Protein AF-C1N0C9-F1 (afdb_monomer)

Mean predicted aligned error: 13.74 Å

Foldseek 3Di:
DDDDDDDADADEDDDDFDDDDPPPPPDDDDPVPVVPDDDDDDDDDDDVDVPDPPDDDPVVVVSVVLQVVLVVVLVVLCVVCVVVLVVLVVQLVVCVVVVPPVSNVVSVVVNVVSVVVSVQVNLCSNQVHNVSSVCVVVCCVQDNRYDDDPVRLVVQQVSPPYEYEQCPVVNSVCCNCVVVVGHYHYDDPCPPPPDPDPPPPPDDPPPPPPDPPPPPPPDD

Radius of gyration: 25.64 Å; Cα contacts (8 Å, |Δi|>4): 145; chains: 1; bounding box: 68×51×78 Å

Organism: Micromonas pusilla (strain CCMP1545) (NCBI:txid564608)

Solvent-accessible surface area (backbone atoms only — not comparable to full-atom values): 13922 Å² total; per-residue (Å²): 136,84,81,82,78,76,79,86,61,83,48,77,52,74,81,71,90,71,68,82,80,90,83,71,86,84,71,87,77,71,81,77,67,68,81,77,71,85,85,85,87,87,88,88,79,95,64,93,61,82,74,70,69,91,74,83,53,72,69,57,55,54,50,50,55,53,48,54,53,36,50,52,52,48,50,56,50,47,66,68,43,49,63,57,53,50,50,37,49,52,46,31,54,51,20,53,73,70,69,35,69,66,54,26,53,54,26,49,52,54,37,52,57,49,50,50,53,52,49,55,50,50,39,14,46,75,46,76,33,58,70,47,39,70,46,39,63,63,46,38,72,60,32,47,75,45,78,82,52,72,68,55,49,52,55,57,53,74,42,56,60,35,42,36,49,64,37,76,90,37,37,62,55,50,47,39,36,72,77,68,69,39,61,63,52,70,39,58,83,63,82,87,54,93,63,81,84,69,70,88,74,72,84,66,85,72,79,68,71,81,66,79,79,75,76,73,81,78,80,126

Sequence (220 aa):
MAARRAAPVLAVLGGACASYYAAERLKVADRARLEAQAGTSRSSSHSSSSSRSPFTYPELTRCLEARAAQERKLRAYVEKTAPLVATARAAIDDAARRNDAVALRGARHRFAVLMGRVHDESDAITWNGAANAASRPAFVAKYGCVAWTDEALDEIASHAPIVEIGAGLGQWQRALTRERRVDVAAFDDHSALPLPNRVHQARSVHWFPYDRVGVVNAVS

pLDDT: mean 75.59, std 24.41, range [31.06, 98.44]

Nearest PDB structures (foldseek):
  6zw6-assembly1_A  TM=5.295E-01  e=5.455E+00  Nostoc punctiforme

Secondary structure (DSSP, 8-state):
-----PPPP-EEEE-------SSSTTS--GGGTGGGS----------------S---HHHHHHHHHHHHHHHHHHHHHHHHHHHHHHHHHHHHHHHHTT-HHHHHHHHHHHHHHHHHHHHHHHHHHTTSHHHHHHHHHHHHHHTTS---HHHHHHHHTT-SEEEES-TTTHHHHHHHHHH---EEEE---TTS--------TT------S----------

Structure (mmCIF, N/CA/C/O backbone):
data_AF-C1N0C9-F1
#
_entry.id   AF-C1N0C9-F1
#
loop_
_atom_site.group_PDB
_atom_site.id
_atom_site.type_symbol
_atom_site.label_atom_id
_atom_site.label_alt_id
_atom_site.label_comp_id
_atom_site.label_asym_id
_atom_site.label_entity_id
_atom_site.label_seq_id
_atom_site.pdbx_PDB_ins_code
_atom_site.Cartn_x
_atom_site.Cartn_y
_atom_site.Cartn_z
_atom_site.occupancy
_atom_site.B_iso_or_equiv
_atom_site.auth_seq_id
_atom_site.auth_comp_id
_atom_site.auth_asym_id
_atom_site.auth_atom_id
_atom_site.pdbx_PDB_model_num
ATOM 1 N N . MET A 1 1 ? -28.270 -16.861 47.561 1.00 38.62 1 MET A N 1
ATOM 2 C CA . MET A 1 1 ? -27.884 -15.718 46.704 1.00 38.62 1 MET A CA 1
ATOM 3 C C . MET A 1 1 ? -27.828 -16.196 45.261 1.00 38.62 1 MET A C 1
ATOM 5 O O . MET A 1 1 ? -26.941 -16.967 44.928 1.00 38.62 1 MET A O 1
ATOM 9 N N . ALA A 1 2 ? -28.809 -15.831 44.435 1.00 37.66 2 ALA A N 1
ATOM 10 C CA . ALA A 1 2 ? -28.855 -16.224 43.028 1.00 37.66 2 ALA A CA 1
ATOM 11 C C . ALA A 1 2 ? -28.108 -15.180 42.185 1.00 37.66 2 ALA A C 1
ATOM 13 O O . ALA A 1 2 ? -28.562 -14.042 42.064 1.00 37.66 2 ALA A O 1
ATOM 14 N N . ALA A 1 3 ? -26.951 -15.551 41.635 1.00 40.28 3 ALA A N 1
ATOM 15 C CA . ALA A 1 3 ? -26.218 -14.707 40.700 1.00 40.28 3 ALA A CA 1
ATOM 16 C C . ALA A 1 3 ? -27.025 -14.587 39.398 1.00 40.28 3 ALA A C 1
ATOM 18 O O . ALA A 1 3 ? -27.212 -15.568 38.676 1.00 40.28 3 ALA A O 1
ATOM 19 N N . ARG A 1 4 ? -27.535 -13.384 39.107 1.00 38.94 4 ARG A N 1
ATOM 20 C CA . ARG A 1 4 ? -28.152 -13.068 37.815 1.00 38.94 4 ARG A CA 1
ATOM 21 C C . ARG A 1 4 ? -27.076 -13.174 36.733 1.00 38.94 4 ARG A C 1
ATOM 23 O O . ARG A 1 4 ? -26.167 -12.353 36.690 1.00 38.94 4 ARG A O 1
ATOM 30 N N . ARG A 1 5 ? -27.179 -14.183 35.866 1.00 38.47 5 ARG A N 1
ATOM 31 C CA . ARG A 1 5 ? -26.389 -14.264 34.633 1.00 38.47 5 ARG A CA 1
ATOM 32 C C . ARG A 1 5 ? -26.955 -13.243 33.647 1.00 38.47 5 ARG A C 1
ATOM 34 O O . ARG A 1 5 ? -28.073 -13.417 33.169 1.00 38.47 5 ARG A O 1
ATOM 41 N N . ALA A 1 6 ? -26.214 -12.167 33.396 1.00 43.72 6 ALA A N 1
ATOM 42 C CA . ALA A 1 6 ? -26.498 -11.275 32.279 1.00 43.72 6 ALA A CA 1
ATOM 43 C C . ALA A 1 6 ? -26.336 -12.060 30.967 1.00 43.72 6 ALA A C 1
ATOM 45 O O . ALA A 1 6 ? -25.420 -12.875 30.839 1.00 43.72 6 ALA A O 1
ATOM 46 N N . ALA A 1 7 ? -27.257 -11.865 30.024 1.00 41.62 7 ALA A N 1
ATOM 47 C CA . ALA A 1 7 ? -27.161 -12.471 28.702 1.00 41.62 7 ALA A CA 1
ATOM 48 C C . ALA A 1 7 ? -25.940 -11.895 27.957 1.00 41.62 7 ALA A C 1
ATOM 50 O O . ALA A 1 7 ? -25.703 -10.690 28.062 1.00 41.62 7 ALA A O 1
ATOM 51 N N . PRO A 1 8 ? -25.166 -12.714 27.221 1.00 45.72 8 PRO A N 1
ATOM 52 C CA . PRO A 1 8 ? -24.023 -12.221 26.464 1.00 45.72 8 PRO A CA 1
ATOM 53 C C . PRO A 1 8 ? -24.505 -11.285 25.351 1.00 45.72 8 PRO A C 1
ATOM 55 O O . PRO A 1 8 ? -25.317 -11.671 24.509 1.00 45.72 8 PRO A O 1
ATOM 58 N N . VAL A 1 9 ? -24.008 -10.050 25.360 1.00 47.56 9 VAL A N 1
ATOM 59 C CA . VAL A 1 9 ? -24.168 -9.104 24.253 1.00 47.56 9 VAL A CA 1
ATOM 60 C C . VAL A 1 9 ? -23.046 -9.397 23.262 1.00 47.56 9 VAL A C 1
ATOM 62 O O . VAL A 1 9 ? -21.875 -9.308 23.610 1.00 47.56 9 VAL A O 1
ATOM 65 N N . LEU A 1 10 ? -23.399 -9.801 22.042 1.00 42.03 10 LEU A N 1
ATOM 66 C CA . LEU A 1 10 ? -22.429 -10.053 20.979 1.00 42.03 10 LEU A CA 1
ATOM 67 C C . LEU A 1 10 ? -22.038 -8.719 20.332 1.00 42.03 10 LEU A C 1
ATOM 69 O O . LEU A 1 10 ? -22.822 -8.150 19.573 1.00 42.03 10 LEU A O 1
ATOM 73 N N . ALA A 1 11 ? -20.831 -8.234 20.618 1.00 51.81 11 ALA A N 1
ATOM 74 C CA . ALA A 1 11 ? -20.236 -7.119 19.890 1.00 51.81 11 ALA A CA 1
ATOM 75 C C . ALA A 1 11 ? -19.512 -7.638 18.638 1.00 51.81 11 ALA A C 1
ATOM 77 O O . ALA A 1 11 ? -18.658 -8.521 18.725 1.00 51.81 11 ALA A O 1
ATOM 78 N N . VAL A 1 12 ? -19.864 -7.090 17.471 1.00 48.25 12 VAL A N 1
ATOM 79 C CA . VAL A 1 12 ? -19.221 -7.388 16.184 1.00 48.25 12 VAL A CA 1
ATOM 80 C C . VAL A 1 12 ? -18.413 -6.171 15.757 1.00 48.25 12 VAL A C 1
ATOM 82 O O . VAL A 1 12 ? -18.971 -5.093 15.554 1.00 48.25 12 VAL A O 1
ATOM 85 N N . LEU A 1 13 ? -17.104 -6.349 15.592 1.00 46.50 13 LEU A N 1
ATOM 86 C CA . LEU A 1 13 ? -16.225 -5.326 15.030 1.00 46.50 13 LEU A CA 1
ATOM 87 C C . LEU A 1 13 ? -16.064 -5.556 13.526 1.00 46.50 13 LEU A C 1
A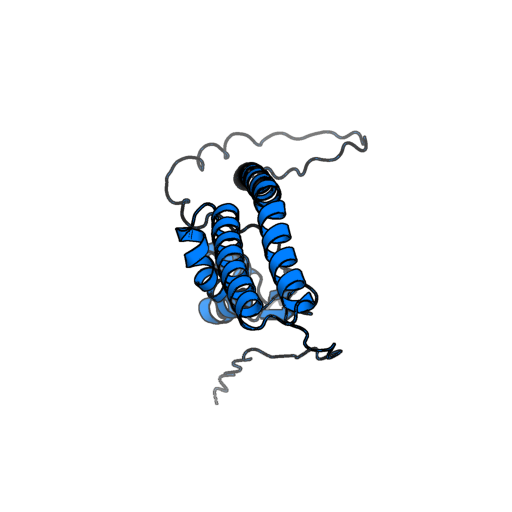TOM 89 O O . LEU A 1 13 ? -15.631 -6.623 13.100 1.00 46.50 13 LEU A O 1
ATOM 93 N N . GLY A 1 14 ? -16.420 -4.545 12.730 1.00 40.06 14 GLY A N 1
ATOM 94 C CA . GLY A 1 14 ? -16.145 -4.498 11.296 1.00 40.06 14 GLY A CA 1
ATOM 95 C C . GLY A 1 14 ? -14.925 -3.623 11.019 1.00 40.06 14 GLY A C 1
ATOM 96 O O . GLY A 1 14 ? -14.935 -2.432 11.331 1.00 40.06 14 GLY A O 1
ATOM 97 N N . GLY A 1 15 ? -13.880 -4.197 10.423 1.00 33.50 15 GLY A N 1
ATOM 98 C CA . GLY A 1 15 ? -12.683 -3.462 10.013 1.00 33.50 15 GLY A CA 1
ATOM 99 C C . GLY A 1 15 ? -12.967 -2.512 8.848 1.00 33.50 15 GLY A C 1
ATOM 100 O O . GLY A 1 15 ? -12.841 -2.890 7.686 1.00 33.50 15 GLY A O 1
ATOM 101 N N . ALA A 1 16 ? -13.346 -1.266 9.136 1.00 35.31 16 ALA A N 1
ATOM 102 C CA . ALA A 1 16 ? -13.446 -0.212 8.131 1.00 35.31 16 ALA A CA 1
ATOM 103 C C . ALA A 1 16 ? -12.149 0.615 8.084 1.00 35.31 16 ALA A C 1
ATOM 105 O O . ALA A 1 16 ? -11.698 1.178 9.080 1.00 35.31 16 ALA A O 1
ATOM 106 N N . CYS A 1 17 ? -11.549 0.691 6.896 1.00 32.28 17 CYS A N 1
ATOM 107 C CA . CYS A 1 17 ? -10.345 1.465 6.605 1.00 32.28 17 CYS A CA 1
ATOM 108 C C . CYS A 1 17 ? -10.534 2.972 6.852 1.00 32.28 17 CYS A C 1
ATOM 110 O O . CYS A 1 17 ? -11.112 3.670 6.019 1.00 32.28 17 CYS A O 1
ATOM 112 N N . ALA A 1 18 ? -9.926 3.490 7.918 1.00 33.41 18 ALA A N 1
ATOM 113 C CA . ALA A 1 18 ? -9.563 4.900 8.043 1.00 33.41 18 ALA A CA 1
ATOM 114 C C . ALA A 1 18 ? -8.320 5.045 8.938 1.00 33.41 18 ALA A C 1
ATOM 116 O O . ALA A 1 18 ? -8.418 5.299 10.133 1.00 33.41 18 ALA A O 1
ATOM 117 N N . SER A 1 19 ? -7.130 4.866 8.359 1.00 35.59 19 SER A N 1
ATOM 118 C CA . SER A 1 19 ? -5.870 5.229 9.018 1.00 35.59 19 SER A CA 1
ATOM 119 C C . SER A 1 19 ? -5.423 6.608 8.570 1.00 35.59 19 SER A C 1
ATOM 121 O O . SER A 1 19 ? -4.797 6.728 7.521 1.00 35.59 19 SER A O 1
ATOM 123 N N . TYR A 1 20 ? -5.717 7.627 9.374 1.00 42.12 20 TYR A N 1
ATOM 124 C CA . TYR A 1 20 ? -4.772 8.703 9.673 1.00 42.12 20 TYR A CA 1
ATOM 125 C C . TYR A 1 20 ? -5.273 9.522 10.877 1.00 42.12 20 TYR A C 1
ATOM 127 O O . TYR A 1 20 ? -6.469 9.761 10.995 1.00 42.12 20 TYR A O 1
ATOM 135 N N . TYR A 1 21 ? -4.339 9.967 11.729 1.00 45.84 21 TYR A N 1
ATOM 136 C CA . TYR A 1 21 ? -4.497 10.825 12.924 1.00 45.84 21 TYR A CA 1
ATOM 137 C C . TYR A 1 21 ? -4.792 10.167 14.287 1.00 45.84 21 TYR A C 1
ATOM 139 O O . TYR A 1 21 ? -5.780 10.477 14.944 1.00 45.84 21 TYR A O 1
ATOM 147 N N . ALA A 1 22 ? -3.828 9.393 14.802 1.00 38.69 22 ALA A N 1
ATOM 148 C CA . ALA A 1 22 ? -3.637 9.242 16.255 1.00 38.69 22 ALA A CA 1
ATOM 149 C C . ALA A 1 22 ? -2.603 10.241 16.840 1.00 38.69 22 ALA A C 1
ATOM 151 O O . ALA A 1 22 ? -2.436 10.306 18.051 1.00 38.69 22 ALA A O 1
ATOM 152 N N . ALA A 1 23 ? -1.919 11.048 16.013 1.00 36.75 23 ALA A N 1
ATOM 153 C CA . ALA A 1 23 ? -0.782 11.868 16.462 1.00 36.75 23 ALA A CA 1
ATOM 154 C C . ALA A 1 23 ? -1.052 13.382 16.633 1.00 36.75 23 ALA A C 1
ATOM 156 O O . ALA A 1 23 ? -0.232 14.062 17.240 1.00 36.75 23 ALA A O 1
ATOM 157 N N . GLU A 1 24 ? -2.180 13.935 16.162 1.00 39.75 24 GLU A N 1
ATOM 158 C CA . GLU A 1 24 ? -2.464 15.388 16.282 1.00 39.75 24 GLU A CA 1
ATOM 159 C C . GLU A 1 24 ? -3.508 15.757 17.353 1.00 39.75 24 GLU A C 1
ATOM 161 O O . GLU A 1 24 ? -3.800 16.934 17.565 1.00 39.75 24 GLU A O 1
ATOM 166 N N . ARG A 1 25 ? -4.057 14.784 18.091 1.00 43.41 25 ARG A N 1
ATOM 167 C CA . ARG A 1 25 ? -5.236 14.983 18.957 1.00 43.41 25 ARG A CA 1
ATOM 168 C C . ARG A 1 25 ? -4.954 15.533 20.364 1.00 43.41 25 ARG A C 1
ATOM 170 O O . ARG A 1 25 ? -5.725 15.285 21.284 1.00 43.41 25 ARG A O 1
ATOM 177 N N . LEU A 1 26 ? -3.884 16.309 20.539 1.00 41.84 26 LEU A N 1
ATOM 178 C CA . LEU A 1 26 ? -3.516 16.889 21.841 1.00 41.84 26 LEU A CA 1
ATOM 179 C C . LEU A 1 26 ? -3.412 18.417 21.856 1.00 41.84 26 LEU A C 1
ATOM 181 O O . LEU A 1 26 ? -2.769 18.986 22.735 1.00 41.84 26 LEU A O 1
ATOM 185 N N . LYS A 1 27 ? -4.088 19.111 20.931 1.00 42.03 27 LYS A N 1
ATOM 186 C CA . LYS A 1 27 ? -4.219 20.572 21.008 1.00 42.03 27 LYS A CA 1
ATOM 187 C C . LYS A 1 27 ? -5.669 21.050 20.855 1.00 42.03 27 LYS A C 1
ATOM 189 O O . LYS A 1 27 ? -6.102 21.367 19.761 1.00 42.03 27 LYS A O 1
ATOM 194 N N . VAL A 1 28 ? -6.347 21.103 22.009 1.00 49.47 28 VAL A N 1
ATOM 195 C CA . VAL A 1 28 ? -7.223 22.196 22.493 1.00 49.47 28 VAL A CA 1
ATOM 196 C C . VAL A 1 28 ? -8.471 22.566 21.652 1.00 49.47 28 VAL A C 1
ATOM 198 O O . VAL A 1 28 ? -8.344 22.982 20.514 1.00 49.47 28 VAL A O 1
ATOM 201 N N . ALA A 1 29 ? -9.664 22.528 22.280 1.00 43.16 29 ALA A N 1
ATOM 202 C CA . ALA A 1 29 ? -10.745 23.550 22.212 1.00 43.16 29 ALA A CA 1
ATOM 203 C C . ALA A 1 29 ? -12.190 23.090 21.898 1.00 43.16 29 ALA A C 1
ATOM 205 O O . ALA A 1 29 ? -13.112 23.676 22.460 1.00 43.16 29 ALA A O 1
ATOM 206 N N . ASP A 1 30 ? -12.455 22.065 21.083 1.00 47.19 30 ASP A N 1
ATOM 207 C CA . ASP A 1 30 ? -13.825 21.900 20.528 1.00 47.19 30 ASP A CA 1
ATOM 208 C C . ASP A 1 30 ? -14.844 21.153 21.410 1.00 47.19 30 ASP A C 1
ATOM 210 O O . ASP A 1 30 ? -16.045 21.154 21.130 1.00 47.19 30 ASP A O 1
ATOM 214 N N . ARG A 1 31 ? -14.403 20.569 22.531 1.00 44.72 31 ARG A N 1
ATOM 215 C CA . ARG A 1 31 ? -15.259 19.776 23.433 1.00 44.72 31 ARG A CA 1
ATOM 216 C C . ARG A 1 31 ? -16.363 20.595 24.118 1.00 44.72 31 ARG A C 1
ATOM 218 O O . ARG A 1 31 ? -17.399 20.037 24.443 1.00 44.72 31 ARG A O 1
ATOM 225 N N . ALA A 1 32 ? -16.185 21.904 24.294 1.00 50.28 32 ALA A N 1
ATOM 226 C CA . ALA A 1 32 ? -17.152 22.738 25.016 1.00 50.28 32 ALA A CA 1
ATOM 227 C C . ALA A 1 32 ? -18.300 23.279 24.140 1.00 50.28 32 ALA A C 1
ATOM 229 O O . ALA A 1 32 ? -19.280 23.800 24.665 1.00 50.28 32 ALA A O 1
ATOM 230 N N . ARG A 1 33 ? -18.201 23.192 22.803 1.00 49.97 33 ARG A N 1
ATOM 231 C CA . ARG A 1 33 ? -19.151 23.860 21.889 1.00 49.97 33 ARG A CA 1
ATOM 232 C C . ARG A 1 33 ? -20.283 22.956 21.392 1.00 49.97 33 ARG A C 1
ATOM 234 O O . ARG A 1 33 ? -21.324 23.463 20.987 1.00 49.97 33 ARG A O 1
ATOM 241 N N . LEU A 1 34 ? -20.102 21.636 21.447 1.00 49.91 34 LEU A N 1
ATOM 242 C CA . LEU A 1 34 ? -21.076 20.658 20.941 1.00 49.91 34 LEU A CA 1
ATOM 243 C C . LEU A 1 34 ? -22.160 20.274 21.963 1.00 49.91 34 LEU A C 1
ATOM 245 O O . LEU A 1 34 ? -23.216 19.792 21.567 1.00 49.91 34 LEU A O 1
ATOM 249 N N . GLU A 1 35 ? -21.958 20.565 23.251 1.00 46.88 35 GLU A N 1
ATOM 250 C CA . GLU A 1 35 ? -22.960 20.337 24.307 1.00 46.88 35 GLU A CA 1
ATOM 251 C C . GLU A 1 35 ? -24.139 21.334 24.263 1.00 46.88 35 GLU A C 1
ATOM 253 O O . GLU A 1 35 ? -25.144 21.127 24.937 1.00 46.88 35 GLU A O 1
ATOM 258 N N . ALA A 1 36 ? -24.083 22.390 23.440 1.00 49.50 36 ALA A N 1
ATOM 259 C CA . ALA A 1 36 ? -25.067 23.476 23.489 1.00 49.50 36 ALA A CA 1
ATOM 260 C C . ALA A 1 36 ? -26.216 23.413 22.456 1.00 49.50 36 ALA A C 1
ATOM 262 O O . ALA A 1 36 ? -27.110 24.252 22.534 1.00 49.50 36 ALA A O 1
ATOM 263 N N . GLN A 1 37 ? -26.226 22.493 21.476 1.00 49.59 37 GLN A N 1
ATOM 264 C CA . GLN A 1 37 ? -27.074 22.680 20.274 1.00 49.59 37 GLN A CA 1
ATOM 265 C C . GLN A 1 37 ? -28.054 21.572 19.843 1.00 49.59 37 GLN A C 1
ATOM 267 O O . GLN A 1 37 ? -28.752 21.785 18.857 1.00 49.59 37 GLN A O 1
ATOM 272 N N . ALA A 1 38 ? -28.214 20.438 20.531 1.00 45.00 38 ALA A N 1
ATOM 273 C CA . ALA A 1 38 ? -29.019 19.327 19.977 1.00 45.00 38 ALA A CA 1
ATOM 274 C C . ALA A 1 38 ? -30.334 18.995 20.715 1.00 45.00 38 ALA A C 1
ATOM 276 O O . ALA A 1 38 ? -30.781 17.849 20.708 1.00 45.00 38 ALA A O 1
ATOM 277 N N . GLY A 1 39 ? -30.990 19.990 21.318 1.00 48.12 39 GLY A N 1
ATOM 278 C CA . GLY A 1 39 ? -32.381 19.871 21.764 1.00 48.12 39 GLY A CA 1
ATOM 279 C C . GLY A 1 39 ? -33.358 20.352 20.688 1.00 48.12 39 GLY A C 1
ATOM 280 O O . GLY A 1 39 ? -33.302 21.520 20.315 1.00 48.12 39 GLY A O 1
ATOM 281 N N . THR A 1 40 ? -34.257 19.465 20.237 1.00 46.12 40 THR A N 1
ATOM 282 C CA . THR A 1 40 ? -35.673 19.689 19.833 1.00 46.12 40 THR A CA 1
ATOM 283 C C . THR A 1 40 ? -36.076 18.803 18.641 1.00 46.12 40 THR A C 1
ATOM 285 O O . THR A 1 40 ? -35.571 18.932 17.530 1.00 46.12 40 THR A O 1
ATOM 288 N N . SER A 1 41 ? -37.038 17.913 18.894 1.00 56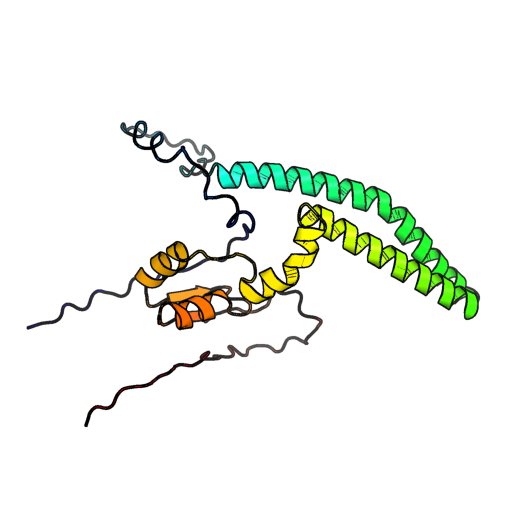.31 41 SER A N 1
ATOM 289 C CA . SER A 1 41 ? -37.626 16.923 17.979 1.00 56.31 41 SER A CA 1
ATOM 290 C C . SER A 1 41 ? -38.919 17.430 17.315 1.00 56.31 41 SER A C 1
ATOM 292 O O . SER A 1 41 ? -39.716 18.047 18.017 1.00 56.31 41 SER A O 1
ATOM 294 N N . ARG A 1 42 ? -39.214 17.046 16.052 1.00 54.66 42 ARG A N 1
ATOM 295 C CA . ARG A 1 42 ? -40.398 16.234 15.619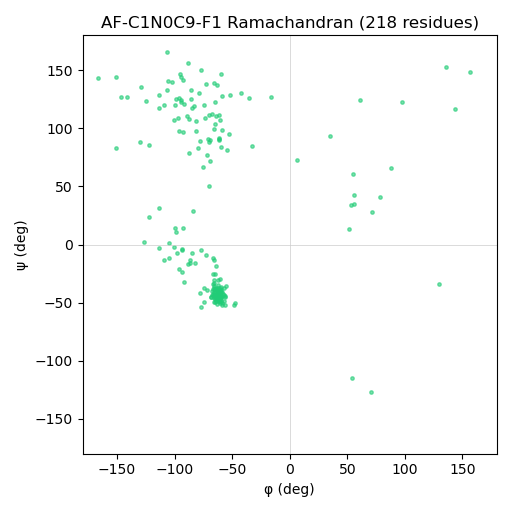 1.00 54.66 42 ARG A CA 1
ATOM 296 C C . ARG A 1 42 ? -40.827 16.389 14.139 1.00 54.66 42 ARG A C 1
ATOM 298 O O . ARG A 1 42 ? -40.887 17.483 13.600 1.00 54.66 42 ARG A O 1
ATOM 305 N N . SER A 1 43 ? -41.353 15.259 13.643 1.00 47.31 43 SER A N 1
ATOM 306 C CA . SER A 1 43 ? -42.397 15.039 12.619 1.00 47.31 43 SER A CA 1
ATOM 307 C C . SER A 1 43 ? -41.978 14.728 11.175 1.00 47.31 43 SER A C 1
ATOM 309 O O . SER A 1 43 ? -41.285 15.475 10.498 1.00 47.31 43 SER A O 1
ATOM 311 N N . SER A 1 44 ? -42.470 13.572 10.734 1.00 57.31 44 SER A N 1
ATOM 312 C CA . SER A 1 44 ? -42.110 12.756 9.580 1.00 57.31 44 SER A CA 1
ATOM 313 C C . SER A 1 44 ? -43.077 12.902 8.402 1.00 57.31 44 SER A C 1
ATOM 315 O O . SER A 1 44 ? -44.288 12.801 8.590 1.00 57.31 44 SER A O 1
ATOM 317 N N . SER A 1 45 ? -42.550 12.947 7.177 1.00 47.16 45 SER A N 1
ATOM 318 C CA . SER A 1 45 ? -43.239 12.437 5.982 1.00 47.16 45 SER A CA 1
ATOM 319 C C . SER A 1 45 ? -42.221 11.758 5.056 1.00 47.16 45 SER A C 1
ATOM 321 O O . SER A 1 45 ? -41.146 12.289 4.782 1.00 47.16 45 SER A O 1
ATOM 323 N N . HIS A 1 46 ? -42.519 10.515 4.675 1.00 54.66 46 HIS A N 1
ATOM 324 C CA . HIS A 1 46 ? -41.614 9.608 3.971 1.00 54.66 46 HIS A CA 1
ATOM 325 C C . HIS A 1 46 ? -41.534 9.971 2.481 1.00 54.66 46 HIS A C 1
ATOM 327 O O . HIS A 1 46 ? -42.284 9.445 1.664 1.00 54.66 46 HIS A O 1
ATOM 333 N N . SER A 1 47 ? -40.600 10.853 2.122 1.00 51.97 47 SER A N 1
ATOM 334 C CA . SER A 1 47 ? -39.974 10.816 0.798 1.00 51.97 47 SER A CA 1
ATOM 335 C C . SER A 1 47 ? -38.712 9.965 0.913 1.00 51.97 47 SER A C 1
ATOM 337 O O . SER A 1 47 ? -38.009 10.051 1.923 1.00 51.97 47 SER A O 1
ATOM 339 N N . SER A 1 48 ? -38.397 9.154 -0.098 1.00 54.97 48 SER A N 1
ATOM 340 C CA . SER A 1 48 ? -37.119 8.437 -0.203 1.00 54.97 48 SER A CA 1
ATOM 341 C C . SER A 1 48 ? -35.970 9.414 -0.501 1.00 54.97 48 SER A C 1
ATOM 343 O O . SER A 1 48 ? -35.214 9.254 -1.460 1.00 54.97 48 SER A O 1
ATOM 345 N N . SER A 1 49 ? -35.877 10.479 0.292 1.00 53.62 49 SER A N 1
ATOM 346 C CA . SER A 1 49 ? -34.693 11.306 0.382 1.00 53.62 49 SER A CA 1
ATOM 347 C C . SER A 1 49 ? -33.571 10.383 0.830 1.00 53.62 49 SER A C 1
ATOM 349 O O . SER A 1 49 ? -33.731 9.620 1.780 1.00 53.62 49 SER A O 1
ATOM 351 N N . SER A 1 50 ? -32.462 10.392 0.095 1.00 57.12 50 SER A N 1
ATOM 352 C CA . SER A 1 50 ? -31.226 9.742 0.505 1.00 57.12 50 SER A CA 1
ATOM 353 C C . SER A 1 50 ? -30.892 10.257 1.902 1.00 57.12 50 SER A C 1
ATOM 355 O O . SER A 1 50 ? -30.369 11.367 2.039 1.00 57.12 50 SER A O 1
ATOM 357 N N . SER A 1 51 ? -31.295 9.523 2.938 1.00 56.66 51 SER A N 1
ATOM 358 C CA . SER A 1 51 ? -31.156 9.962 4.315 1.00 56.66 51 SER A CA 1
ATOM 359 C C . SER A 1 51 ? -29.664 10.031 4.579 1.00 56.66 51 SER A C 1
ATOM 361 O O . SER A 1 51 ? -29.005 9.004 4.758 1.00 56.66 51 SER A O 1
ATOM 363 N N . ARG A 1 52 ? -29.108 11.244 4.505 1.00 71.75 52 ARG A N 1
ATOM 364 C CA . ARG A 1 52 ? -27.744 11.501 4.943 1.00 71.75 52 ARG A CA 1
ATOM 365 C C . ARG A 1 52 ? -27.656 10.954 6.360 1.00 71.75 52 ARG A C 1
ATOM 367 O O . ARG A 1 52 ? -28.540 11.227 7.171 1.00 71.75 52 ARG A O 1
ATOM 374 N N . SER A 1 53 ? -26.639 10.131 6.605 1.00 74.88 53 SER A N 1
ATOM 375 C CA . SER A 1 53 ? -26.343 9.599 7.932 1.00 74.88 53 SER A CA 1
ATOM 376 C C . SER A 1 53 ? -26.505 10.716 8.972 1.00 74.88 53 SER A C 1
ATOM 378 O O . SER A 1 53 ? -25.959 11.801 8.755 1.00 74.88 53 SER A O 1
ATOM 380 N N . PRO A 1 54 ? -27.240 10.495 10.078 1.00 81.81 54 PRO A N 1
ATOM 381 C CA . PRO A 1 54 ? -27.387 11.509 11.123 1.00 81.81 54 PRO A CA 1
ATOM 382 C C . PRO A 1 54 ? -26.054 11.793 11.828 1.00 81.81 54 PRO A C 1
ATOM 384 O O . PRO A 1 54 ? -25.922 12.776 12.554 1.00 81.81 54 PRO A O 1
ATOM 387 N N . PHE A 1 55 ? -25.054 10.938 11.615 1.00 80.81 55 PHE A N 1
ATOM 388 C CA . PHE A 1 55 ? -23.726 11.106 12.163 1.00 80.81 55 PHE A CA 1
ATOM 389 C C . PHE A 1 55 ? -22.900 12.053 11.295 1.00 80.81 55 PHE A C 1
ATOM 391 O O . PHE A 1 55 ? -22.632 11.783 10.122 1.00 80.81 55 PHE A O 1
ATOM 398 N N . THR A 1 56 ? -22.466 13.158 11.899 1.00 81.75 56 THR A N 1
ATOM 399 C CA . THR A 1 56 ? -21.484 14.061 11.298 1.00 81.75 56 THR A CA 1
ATOM 400 C C . THR A 1 56 ? -20.108 13.701 11.835 1.00 81.75 56 THR A C 1
ATOM 402 O O . THR A 1 56 ? -19.908 13.674 13.046 1.00 81.75 56 THR A O 1
ATOM 405 N N . TYR A 1 57 ? -19.159 13.450 10.936 1.00 86.50 57 TYR A N 1
ATOM 406 C CA . TYR A 1 57 ? -17.778 13.117 11.283 1.00 86.50 57 TYR A CA 1
ATOM 407 C C . TYR A 1 57 ? -16.836 14.137 10.634 1.00 86.50 57 TYR A C 1
ATOM 409 O O . TYR A 1 57 ? -16.359 13.905 9.520 1.00 86.50 57 TYR A O 1
ATOM 417 N N . PRO A 1 58 ? -16.578 15.288 11.280 1.00 85.81 58 PRO A N 1
ATOM 418 C CA . PRO A 1 58 ? -15.712 16.329 10.726 1.00 85.81 58 PRO A CA 1
ATOM 419 C C . PRO A 1 58 ? -14.317 15.810 10.356 1.00 85.81 58 PRO A C 1
ATOM 421 O O . PRO A 1 58 ? -13.728 16.229 9.361 1.00 85.81 58 PRO A O 1
ATOM 424 N N . GLU A 1 59 ? -13.780 14.874 11.137 1.00 82.88 59 GLU A N 1
ATOM 425 C CA . GLU A 1 59 ? -12.519 14.194 10.855 1.00 82.88 59 GLU A CA 1
ATOM 426 C C . GLU A 1 59 ? -12.587 13.378 9.565 1.00 82.88 59 GLU A C 1
ATOM 428 O O . GLU A 1 59 ? -11.688 13.487 8.733 1.00 82.88 59 GLU A O 1
ATOM 433 N N . LEU A 1 60 ? -13.665 12.617 9.356 1.00 84.38 60 LEU A N 1
ATOM 434 C CA . LEU A 1 60 ? -13.846 11.830 8.139 1.00 84.38 60 LEU A CA 1
ATOM 435 C C . LEU A 1 60 ? -13.971 12.737 6.914 1.00 84.38 60 LEU A C 1
ATOM 437 O O . LEU A 1 60 ? -13.315 12.475 5.912 1.00 84.38 60 LEU A O 1
ATOM 441 N N . THR A 1 61 ? -14.749 13.821 6.996 1.00 87.25 61 THR A N 1
ATOM 442 C CA . THR A 1 61 ? -14.885 14.786 5.893 1.00 87.25 61 THR A CA 1
ATOM 443 C C . THR A 1 61 ? -13.528 15.363 5.494 1.00 87.25 61 THR A C 1
ATOM 445 O O . THR A 1 61 ? -13.161 15.304 4.321 1.00 87.25 61 THR A O 1
ATOM 448 N N . ARG A 1 62 ? -12.729 15.820 6.470 1.00 86.31 62 ARG A N 1
ATOM 449 C CA . ARG A 1 62 ? -11.359 16.300 6.216 1.00 86.31 62 ARG A CA 1
ATOM 450 C C . ARG A 1 62 ? -10.472 15.214 5.600 1.00 86.31 62 ARG A C 1
ATOM 452 O O . ARG A 1 62 ? -9.720 15.487 4.666 1.00 86.31 62 ARG A O 1
ATOM 459 N N . CYS A 1 63 ? -10.578 13.973 6.077 1.00 85.56 63 CYS A N 1
ATOM 460 C CA . CYS A 1 63 ? -9.824 12.847 5.521 1.00 85.56 63 CYS A CA 1
ATOM 461 C C . CYS A 1 63 ? -10.223 12.535 4.073 1.00 85.56 63 CYS A C 1
ATOM 463 O O . CYS A 1 63 ? -9.359 12.224 3.256 1.00 85.56 63 CYS A O 1
ATOM 465 N N . LEU A 1 64 ? -11.510 12.631 3.732 1.00 87.94 64 LEU A N 1
ATOM 466 C CA . LEU A 1 64 ? -11.998 12.415 2.370 1.00 87.94 64 LEU A CA 1
ATOM 467 C C . LEU A 1 64 ? -11.464 13.480 1.408 1.00 87.94 64 LEU A C 1
ATOM 469 O O . LEU A 1 64 ? -11.027 13.143 0.309 1.00 87.94 64 LEU A O 1
ATOM 473 N N . GLU A 1 65 ? -11.434 14.745 1.827 1.00 90.00 65 GLU A N 1
ATOM 474 C CA . GLU A 1 65 ? -10.853 15.834 1.035 1.00 90.00 65 GLU A CA 1
ATOM 475 C C . GLU A 1 65 ? -9.350 15.633 0.802 1.00 90.00 65 GLU A C 1
ATOM 477 O O . GLU A 1 65 ? -8.877 15.723 -0.337 1.00 90.00 65 GLU A O 1
ATOM 482 N N . ALA A 1 66 ? -8.606 15.296 1.862 1.00 89.25 66 ALA A N 1
ATOM 483 C CA . ALA A 1 66 ? -7.181 14.990 1.773 1.00 89.25 66 ALA A CA 1
ATOM 484 C C . ALA A 1 66 ? -6.918 13.794 0.842 1.00 89.25 66 ALA A C 1
ATOM 486 O O . ALA A 1 66 ? -6.075 13.880 -0.055 1.00 89.25 66 ALA A O 1
ATOM 487 N N . ARG A 1 67 ? -7.701 12.716 0.978 1.00 92.06 67 ARG A N 1
ATOM 488 C CA . ARG A 1 67 ? -7.620 11.531 0.116 1.00 92.06 67 ARG A CA 1
ATOM 489 C C . ARG A 1 67 ? -7.910 11.868 -1.342 1.00 92.06 67 ARG A C 1
ATOM 491 O O . ARG A 1 67 ? -7.174 11.429 -2.219 1.00 92.06 67 ARG A O 1
ATOM 498 N N . ALA A 1 68 ? -8.932 12.677 -1.618 1.00 92.94 68 ALA A N 1
ATOM 499 C CA . ALA A 1 68 ? -9.244 13.109 -2.978 1.00 92.94 68 ALA A CA 1
ATOM 500 C C . ALA A 1 68 ? -8.092 13.925 -3.590 1.00 92.94 68 ALA A C 1
ATOM 502 O O . ALA A 1 68 ? -7.792 13.797 -4.778 1.00 92.94 68 ALA A O 1
ATOM 503 N N . ALA A 1 69 ? -7.412 14.756 -2.792 1.00 92.38 69 ALA A N 1
ATOM 504 C CA . ALA A 1 69 ? -6.224 15.475 -3.240 1.00 92.38 69 ALA A CA 1
ATOM 505 C C . ALA A 1 69 ? -5.042 14.534 -3.531 1.00 92.38 69 ALA A C 1
ATOM 507 O O . ALA A 1 69 ? -4.374 14.702 -4.553 1.00 92.38 69 ALA A O 1
ATOM 508 N N . GLN A 1 70 ? -4.801 13.536 -2.679 1.00 92.38 70 GLN A N 1
ATOM 509 C CA . GLN A 1 70 ? -3.772 12.515 -2.905 1.00 92.38 70 GLN A CA 1
ATOM 510 C C . GLN A 1 70 ? -4.065 11.673 -4.147 1.00 92.38 70 GLN A C 1
ATOM 512 O O . GLN A 1 70 ? -3.164 11.447 -4.948 1.00 92.38 70 GLN A O 1
ATOM 517 N N . GLU A 1 71 ? -5.319 11.273 -4.361 1.00 95.50 71 GLU A N 1
ATOM 518 C CA . GLU A 1 71 ? -5.724 10.514 -5.545 1.00 95.50 71 GLU A CA 1
ATOM 519 C C . GLU A 1 71 ? -5.450 11.300 -6.832 1.00 95.50 71 GLU A C 1
ATOM 521 O O . GLU A 1 71 ? -4.883 10.757 -7.779 1.00 95.50 71 GLU A O 1
ATOM 526 N N . ARG A 1 72 ? -5.774 12.602 -6.859 1.00 97.62 72 ARG A N 1
ATOM 527 C CA . ARG A 1 72 ? -5.445 13.469 -8.003 1.00 97.62 72 ARG A CA 1
ATOM 528 C C . ARG A 1 72 ? -3.938 13.542 -8.251 1.00 97.62 72 ARG A C 1
ATOM 530 O O . ARG A 1 72 ? -3.515 13.438 -9.400 1.00 97.62 72 ARG A O 1
ATOM 537 N N . LYS A 1 73 ? -3.129 13.691 -7.194 1.00 96.50 73 LYS A N 1
ATOM 538 C CA . LYS A 1 73 ? -1.659 13.699 -7.301 1.00 96.50 73 LYS A CA 1
ATOM 539 C C . LYS A 1 73 ? -1.130 12.373 -7.845 1.00 96.50 73 LYS A C 1
ATOM 541 O O . LYS A 1 73 ? -0.307 12.381 -8.754 1.00 96.50 73 LYS A O 1
ATOM 546 N N . LEU A 1 74 ? -1.624 11.252 -7.322 1.00 95.56 74 LEU A N 1
ATOM 547 C CA . LEU A 1 74 ? -1.205 9.919 -7.744 1.00 95.56 74 LEU A CA 1
ATOM 548 C C . LEU A 1 74 ? -1.584 9.663 -9.203 1.00 95.56 74 LEU A C 1
ATOM 550 O O . LEU A 1 74 ? -0.752 9.197 -9.973 1.00 95.56 74 LEU A O 1
ATOM 554 N N . ARG A 1 75 ? -2.801 10.036 -9.613 1.00 97.25 75 ARG A N 1
ATOM 555 C CA . ARG A 1 75 ? -3.250 9.931 -11.006 1.00 97.25 75 ARG A CA 1
ATOM 556 C C . ARG A 1 75 ? -2.349 10.726 -11.949 1.00 97.25 75 ARG A C 1
ATOM 558 O O . ARG A 1 75 ? -1.835 10.157 -12.906 1.00 97.25 75 ARG A O 1
ATOM 565 N N . ALA A 1 76 ? -2.085 11.994 -11.631 1.00 97.75 76 ALA A N 1
ATOM 566 C CA . ALA A 1 76 ? -1.184 12.832 -12.420 1.00 97.75 76 ALA A CA 1
ATOM 567 C C . ALA A 1 76 ? 0.242 12.251 -12.483 1.00 97.75 76 ALA A C 1
ATOM 569 O O . ALA A 1 76 ? 0.905 12.310 -13.519 1.00 97.75 76 ALA A O 1
ATOM 570 N N . TYR A 1 77 ? 0.723 11.655 -11.388 1.00 97.44 77 TYR A N 1
ATOM 571 C CA . TYR A 1 77 ? 2.024 10.992 -11.353 1.00 97.44 77 TYR A CA 1
ATOM 572 C C . TYR A 1 77 ? 2.067 9.730 -12.230 1.00 97.44 77 TYR A C 1
ATOM 574 O O . TYR A 1 77 ? 3.024 9.530 -12.982 1.00 97.44 77 TYR A O 1
ATOM 582 N N . VAL A 1 78 ? 1.020 8.903 -12.187 1.00 96.25 78 VAL A N 1
ATOM 583 C CA . VAL A 1 78 ? 0.879 7.718 -13.045 1.00 96.25 78 VAL A CA 1
ATOM 584 C C . VAL A 1 78 ? 0.831 8.124 -14.517 1.00 96.25 78 VAL A C 1
ATOM 586 O O . VAL A 1 78 ? 1.588 7.576 -15.314 1.00 96.25 78 VAL A O 1
ATOM 589 N N . GLU A 1 79 ? 0.026 9.125 -14.879 1.00 97.19 79 GLU A N 1
ATOM 590 C CA . GLU A 1 79 ? -0.043 9.659 -16.249 1.00 97.19 79 GLU A CA 1
ATOM 591 C C . GLU A 1 79 ? 1.330 10.146 -16.736 1.00 97.19 79 GLU A C 1
ATOM 593 O O . GLU A 1 79 ? 1.755 9.824 -17.846 1.00 97.19 79 GLU A O 1
ATOM 598 N N . LYS A 1 80 ? 2.075 10.852 -15.876 1.00 97.88 80 LYS A N 1
ATOM 599 C CA . LYS A 1 80 ? 3.432 11.334 -16.169 1.00 97.88 80 LYS A CA 1
ATOM 600 C C . LYS A 1 80 ? 4.447 10.201 -16.362 1.00 97.88 80 LYS A C 1
ATOM 602 O O . LYS A 1 80 ? 5.346 10.320 -17.193 1.00 97.88 80 LYS A O 1
ATOM 607 N N . THR A 1 81 ? 4.366 9.133 -15.570 1.00 97.81 81 THR A N 1
ATOM 608 C CA . THR A 1 81 ? 5.394 8.075 -15.530 1.00 97.81 81 THR A CA 1
ATOM 609 C C . THR A 1 81 ? 5.110 6.895 -16.455 1.00 97.81 81 THR A C 1
ATOM 611 O O . THR A 1 81 ? 6.056 6.245 -16.907 1.00 97.81 81 THR A O 1
ATOM 614 N N . ALA A 1 82 ? 3.848 6.657 -16.817 1.00 97.31 82 ALA A N 1
ATOM 615 C CA . ALA A 1 82 ? 3.433 5.604 -17.740 1.00 97.31 82 ALA A CA 1
ATOM 616 C C . ALA A 1 82 ? 4.257 5.539 -19.049 1.00 97.31 82 ALA A C 1
ATOM 618 O O . ALA A 1 82 ? 4.770 4.456 -19.353 1.00 97.31 82 ALA A O 1
ATOM 619 N N . PRO A 1 83 ? 4.481 6.636 -19.807 1.00 98.12 83 PRO A N 1
ATOM 620 C CA . PRO A 1 83 ? 5.273 6.569 -21.041 1.00 98.12 83 PRO A CA 1
ATOM 621 C C . PRO A 1 83 ? 6.751 6.219 -20.799 1.00 98.12 83 PRO A C 1
ATOM 623 O O . PRO A 1 83 ? 7.373 5.551 -21.629 1.00 98.12 83 PRO A O 1
ATOM 626 N N . LEU A 1 84 ? 7.319 6.609 -19.651 1.00 97.75 84 LEU A N 1
ATOM 627 C CA . LEU A 1 84 ? 8.700 6.274 -19.283 1.00 97.75 84 LEU A CA 1
ATOM 628 C C . LEU A 1 84 ? 8.839 4.776 -19.000 1.00 97.75 84 LEU A C 1
ATOM 630 O O . LEU A 1 84 ? 9.764 4.128 -19.495 1.00 97.75 84 LEU A O 1
ATOM 634 N N . VAL A 1 85 ? 7.889 4.215 -18.247 1.00 97.50 85 VAL A N 1
ATOM 635 C CA . VAL A 1 85 ? 7.824 2.777 -17.957 1.00 97.50 85 VAL A CA 1
ATOM 636 C C . VAL A 1 85 ? 7.631 1.982 -19.250 1.00 97.50 85 VAL A C 1
ATOM 638 O O . VAL A 1 85 ? 8.330 0.989 -19.460 1.00 97.50 85 VAL A O 1
ATOM 641 N N . ALA A 1 86 ? 6.747 2.434 -20.145 1.00 97.00 86 ALA A N 1
ATOM 642 C CA . ALA A 1 86 ? 6.527 1.808 -21.449 1.00 97.00 86 ALA A CA 1
ATOM 643 C C . ALA A 1 86 ? 7.802 1.809 -22.311 1.00 97.00 86 ALA A C 1
ATOM 645 O O . ALA A 1 86 ? 8.188 0.768 -22.840 1.00 97.00 86 ALA A O 1
ATOM 646 N N . THR A 1 87 ? 8.508 2.942 -22.377 1.00 98.25 87 THR A N 1
ATOM 647 C CA . THR A 1 87 ? 9.781 3.067 -23.107 1.00 98.25 87 THR A CA 1
ATOM 648 C C . THR A 1 87 ? 10.851 2.129 -22.545 1.00 98.25 87 THR A C 1
ATOM 650 O O . THR A 1 87 ? 11.546 1.440 -23.293 1.00 98.25 87 THR A O 1
ATOM 653 N N . ALA A 1 88 ? 10.971 2.050 -21.217 1.00 97.69 88 ALA A N 1
ATOM 654 C CA . ALA A 1 88 ? 11.939 1.175 -20.565 1.00 97.69 88 ALA A CA 1
ATOM 655 C C . ALA A 1 88 ? 11.635 -0.318 -20.803 1.00 97.69 88 ALA A C 1
ATOM 657 O O . ALA A 1 88 ? 12.567 -1.094 -21.021 1.00 97.69 88 ALA A O 1
ATOM 658 N N . ARG A 1 89 ? 10.353 -0.716 -20.830 1.00 98.19 89 ARG A N 1
ATOM 659 C CA . ARG A 1 89 ? 9.936 -2.077 -21.221 1.00 98.19 89 ARG A CA 1
ATOM 660 C C . ARG A 1 89 ? 10.263 -2.371 -22.683 1.00 98.19 89 ARG A C 1
ATOM 662 O O . ARG A 1 89 ? 10.899 -3.382 -22.958 1.00 98.19 89 ARG A O 1
ATOM 669 N N . ALA A 1 90 ? 9.934 -1.455 -23.595 1.00 98.06 90 ALA A N 1
ATOM 670 C CA . ALA A 1 90 ? 10.234 -1.616 -25.016 1.00 98.06 90 ALA A CA 1
ATOM 671 C C . ALA A 1 90 ? 11.737 -1.828 -25.273 1.00 98.06 90 ALA A C 1
ATOM 673 O O . ALA A 1 90 ? 12.106 -2.651 -26.107 1.00 98.06 90 ALA A O 1
ATOM 674 N N . ALA A 1 91 ? 12.610 -1.149 -24.518 1.00 98.31 91 ALA A N 1
ATOM 675 C CA . ALA A 1 91 ? 14.058 -1.341 -24.601 1.00 98.31 91 ALA A CA 1
ATOM 676 C C . ALA A 1 91 ? 14.524 -2.734 -24.127 1.00 98.31 91 ALA A C 1
ATOM 678 O O . ALA A 1 91 ? 15.493 -3.269 -24.668 1.00 98.31 91 ALA A O 1
ATOM 679 N N . ILE A 1 92 ? 13.857 -3.328 -23.128 1.00 98.31 92 ILE A N 1
ATOM 680 C CA . ILE A 1 92 ? 14.119 -4.712 -22.697 1.00 98.31 92 ILE A CA 1
ATOM 681 C C . ILE A 1 92 ? 13.743 -5.678 -23.821 1.00 98.31 92 ILE A C 1
ATOM 683 O O . ILE A 1 92 ? 14.560 -6.524 -24.190 1.00 98.31 92 ILE A O 1
ATOM 687 N N . ASP A 1 93 ? 12.541 -5.527 -24.378 1.00 97.94 93 ASP A N 1
ATOM 688 C CA . ASP A 1 93 ? 12.033 -6.402 -25.438 1.00 97.94 93 ASP A CA 1
ATOM 689 C C . ASP A 1 93 ? 12.906 -6.319 -26.694 1.00 97.94 93 ASP A C 1
ATOM 691 O O . ASP A 1 93 ? 13.216 -7.324 -27.326 1.00 97.94 93 ASP A O 1
ATOM 695 N N . ASP A 1 94 ? 13.344 -5.114 -27.040 1.00 98.31 94 ASP A N 1
ATOM 696 C CA . ASP A 1 94 ? 14.211 -4.841 -28.177 1.00 98.31 94 ASP A CA 1
ATOM 697 C C . ASP A 1 94 ? 15.609 -5.463 -28.036 1.00 98.31 94 ASP A C 1
ATOM 699 O O . ASP A 1 94 ? 16.095 -6.129 -28.955 1.00 98.31 94 ASP A O 1
ATOM 703 N N . ALA A 1 95 ? 16.232 -5.333 -26.862 1.00 98.38 95 ALA A N 1
ATOM 704 C CA . ALA A 1 95 ? 17.498 -6.003 -26.576 1.00 98.38 95 ALA A CA 1
ATOM 705 C C . ALA A 1 95 ? 17.363 -7.536 -26.593 1.00 98.38 95 ALA A C 1
ATOM 707 O O . ALA A 1 95 ? 18.247 -8.225 -27.105 1.00 98.38 95 ALA A O 1
ATOM 708 N N . ALA A 1 96 ? 16.245 -8.066 -26.081 1.00 98.12 96 ALA A N 1
ATOM 709 C CA . ALA A 1 96 ? 15.950 -9.494 -26.121 1.00 98.12 96 ALA A CA 1
ATOM 710 C C . ALA A 1 96 ? 15.768 -10.002 -27.562 1.00 98.12 96 ALA A C 1
ATOM 712 O O . ALA A 1 96 ? 16.359 -11.018 -27.919 1.00 98.12 96 ALA A O 1
ATOM 713 N N . ARG A 1 97 ? 15.028 -9.274 -28.414 1.00 98.44 97 ARG A N 1
ATOM 714 C CA . ARG A 1 97 ? 14.838 -9.625 -29.836 1.00 98.44 97 ARG A CA 1
ATOM 715 C C . ARG A 1 97 ? 16.149 -9.685 -30.618 1.00 98.44 97 ARG A C 1
ATOM 717 O O . ARG A 1 97 ? 16.294 -10.541 -31.481 1.00 98.44 97 ARG A O 1
ATOM 724 N N . ARG A 1 98 ? 17.106 -8.801 -30.318 1.00 98.31 98 ARG A N 1
ATOM 725 C CA . ARG A 1 98 ? 18.442 -8.810 -30.939 1.00 98.31 98 ARG A CA 1
ATOM 726 C C . ARG A 1 98 ? 19.389 -9.878 -30.387 1.00 98.31 98 ARG A C 1
ATOM 728 O O . ARG A 1 98 ? 20.502 -9.994 -30.890 1.00 98.31 98 ARG A O 1
ATOM 735 N N . ASN A 1 99 ? 18.984 -10.619 -29.353 1.00 97.62 99 ASN A N 1
ATOM 736 C CA . ASN A 1 99 ? 19.853 -11.520 -28.595 1.00 97.62 99 ASN A CA 1
ATOM 737 C C . ASN A 1 99 ? 21.127 -10.821 -28.061 1.00 97.62 99 ASN A C 1
ATOM 739 O O . ASN A 1 99 ? 22.198 -11.419 -27.964 1.00 97.62 99 ASN A O 1
ATOM 743 N N . ASP A 1 100 ? 21.018 -9.535 -27.709 1.00 98.38 100 ASP A N 1
ATOM 744 C CA . ASP A 1 100 ? 22.125 -8.747 -27.164 1.00 98.38 100 ASP A CA 1
ATOM 745 C C . ASP A 1 100 ? 22.100 -8.810 -25.632 1.00 98.38 100 ASP A C 1
ATOM 747 O O . ASP A 1 100 ? 21.389 -8.066 -24.946 1.00 98.38 100 ASP A O 1
ATOM 751 N N . ALA A 1 101 ? 22.902 -9.720 -25.079 1.00 98.25 101 ALA A N 1
ATOM 752 C CA . ALA A 1 101 ? 22.968 -9.951 -23.641 1.00 98.25 101 ALA A CA 1
ATOM 753 C C . ALA A 1 101 ? 23.461 -8.726 -22.847 1.00 98.25 101 ALA A C 1
ATOM 755 O O . ALA A 1 101 ? 23.065 -8.546 -21.690 1.00 98.25 101 ALA A O 1
ATOM 756 N N . VAL A 1 102 ? 24.324 -7.887 -23.431 1.00 98.31 102 VAL A N 1
ATOM 757 C CA . VAL A 1 102 ? 24.863 -6.695 -22.758 1.00 98.31 102 VAL A CA 1
ATOM 758 C C . VAL A 1 102 ? 23.787 -5.615 -22.699 1.00 98.31 102 VAL A C 1
ATOM 760 O O . VAL A 1 102 ? 23.492 -5.106 -21.612 1.00 98.31 102 VAL A O 1
ATOM 763 N N . ALA A 1 103 ? 23.140 -5.322 -23.831 1.00 98.06 103 ALA A N 1
ATOM 764 C CA . ALA A 1 103 ? 22.039 -4.366 -23.884 1.00 98.06 103 ALA A CA 1
ATOM 765 C C . ALA A 1 103 ? 20.874 -4.794 -22.982 1.00 98.06 103 ALA A C 1
ATOM 767 O O . ALA A 1 103 ? 20.312 -3.954 -22.275 1.00 98.06 103 ALA A O 1
ATOM 768 N N . LEU A 1 104 ? 20.559 -6.094 -22.935 1.00 98.44 104 LEU A N 1
ATOM 769 C CA . LEU A 1 104 ? 19.479 -6.627 -22.107 1.00 98.44 104 LEU A CA 1
ATOM 770 C C . LEU A 1 104 ? 19.740 -6.403 -20.614 1.00 98.44 104 LEU A C 1
ATOM 772 O O . LEU A 1 104 ? 18.849 -5.945 -19.895 1.00 98.44 104 LEU A O 1
ATOM 776 N N . ARG A 1 105 ? 20.962 -6.679 -20.135 1.00 98.44 105 ARG A N 1
ATOM 777 C CA . ARG A 1 105 ? 21.340 -6.398 -18.738 1.00 98.44 105 ARG A CA 1
ATOM 778 C C . ARG A 1 105 ? 21.215 -4.911 -18.415 1.00 98.44 105 ARG A C 1
ATOM 780 O O . ARG A 1 105 ? 20.619 -4.560 -17.398 1.00 98.44 105 ARG A O 1
ATOM 787 N N . GLY A 1 106 ? 21.714 -4.042 -19.297 1.00 98.25 106 GLY A N 1
ATOM 788 C CA . GLY A 1 106 ? 21.613 -2.592 -19.126 1.00 98.25 106 GLY A CA 1
ATOM 789 C C . GLY A 1 106 ? 20.164 -2.093 -19.093 1.00 98.25 106 GLY A C 1
ATOM 790 O O . GLY A 1 106 ? 19.807 -1.290 -18.231 1.00 98.25 106 GLY A O 1
ATOM 791 N N . ALA A 1 107 ? 19.308 -2.593 -19.989 1.00 98.19 107 ALA A N 1
ATOM 792 C CA . ALA A 1 107 ? 17.890 -2.241 -20.037 1.00 98.19 107 ALA A CA 1
ATOM 793 C C . ALA A 1 107 ? 17.143 -2.687 -18.770 1.00 98.19 107 ALA A C 1
ATOM 795 O O . ALA A 1 107 ? 16.419 -1.888 -18.176 1.00 98.19 107 ALA A O 1
ATOM 796 N N . ARG A 1 108 ? 17.384 -3.919 -18.298 1.00 98.19 108 ARG A N 1
ATOM 797 C CA . ARG A 1 108 ? 16.804 -4.438 -17.047 1.00 98.19 108 ARG A CA 1
ATOM 798 C C . ARG A 1 108 ? 17.219 -3.619 -15.830 1.00 98.19 108 ARG A C 1
ATOM 800 O O . ARG A 1 108 ? 16.368 -3.288 -15.011 1.00 98.19 108 ARG A O 1
ATOM 807 N N . HIS A 1 109 ? 18.498 -3.259 -15.726 1.00 98.25 109 HIS A N 1
ATOM 808 C CA . HIS A 1 109 ? 18.979 -2.420 -14.630 1.00 98.25 109 HIS A CA 1
ATOM 809 C C . HIS A 1 109 ? 18.294 -1.045 -14.627 1.00 98.25 109 HIS A C 1
ATOM 811 O O . HIS A 1 109 ? 17.756 -0.631 -13.603 1.00 98.25 109 HIS A O 1
ATOM 817 N N . ARG A 1 110 ? 18.229 -0.363 -15.782 1.00 98.19 110 ARG A N 1
ATOM 818 C CA . ARG A 1 110 ? 17.537 0.934 -15.896 1.00 98.19 110 ARG A CA 1
ATOM 819 C C . ARG A 1 110 ? 16.052 0.838 -15.550 1.00 98.19 110 ARG A C 1
ATOM 821 O O . ARG A 1 110 ? 15.537 1.716 -14.864 1.00 98.19 110 ARG A O 1
ATOM 828 N N . PHE A 1 111 ? 15.377 -0.222 -15.995 1.00 97.75 111 PHE A N 1
ATOM 829 C CA . PHE A 1 111 ? 13.979 -0.469 -15.650 1.00 97.75 111 PHE A CA 1
ATOM 830 C C . PHE A 1 111 ? 13.791 -0.668 -14.143 1.00 97.75 111 PHE A C 1
ATOM 832 O O . PHE A 1 111 ? 12.907 -0.048 -13.563 1.00 97.75 111 PHE A O 1
ATOM 839 N N . ALA A 1 112 ? 14.643 -1.470 -13.497 1.00 97.12 112 ALA A N 1
ATOM 840 C CA . ALA A 1 112 ? 14.585 -1.682 -12.052 1.00 97.12 112 ALA A CA 1
ATOM 841 C C . ALA A 1 112 ? 14.783 -0.372 -11.268 1.00 97.12 112 ALA A C 1
ATOM 843 O O . ALA A 1 112 ? 14.011 -0.085 -10.357 1.00 97.12 112 ALA A O 1
ATOM 844 N N . VAL A 1 113 ? 15.755 0.460 -11.666 1.00 97.88 113 VAL A N 1
ATOM 845 C CA . VAL A 1 113 ? 15.982 1.786 -11.061 1.00 97.88 113 VAL A CA 1
ATOM 846 C C . VAL A 1 113 ? 14.772 2.706 -11.251 1.00 97.88 113 VAL A C 1
ATOM 848 O O . VAL A 1 113 ? 14.364 3.380 -10.307 1.00 97.88 113 VAL A O 1
ATOM 851 N N . LEU A 1 114 ? 14.178 2.734 -12.450 1.00 97.56 114 LEU A N 1
ATOM 852 C CA . LEU A 1 114 ? 12.970 3.520 -12.716 1.00 97.56 114 LEU A CA 1
ATOM 853 C C . LEU A 1 114 ? 11.797 3.050 -11.850 1.00 97.56 114 LEU A C 1
ATOM 855 O O . LEU A 1 114 ? 11.149 3.877 -11.218 1.00 97.56 114 LEU A O 1
ATOM 859 N N . MET A 1 115 ? 11.541 1.741 -11.797 1.00 97.19 115 MET A N 1
ATOM 860 C CA . MET A 1 115 ? 10.444 1.180 -11.007 1.00 97.19 115 MET A CA 1
ATOM 861 C C . MET A 1 115 ? 10.623 1.423 -9.509 1.00 97.19 115 MET A C 1
ATOM 863 O O . MET A 1 115 ? 9.639 1.728 -8.845 1.00 97.19 115 MET A O 1
ATOM 867 N N . GLY A 1 116 ? 11.856 1.361 -8.993 1.00 94.06 116 GLY A N 1
ATOM 868 C CA . GLY A 1 116 ? 12.155 1.747 -7.612 1.00 94.06 116 GLY A CA 1
ATOM 869 C C . GLY A 1 116 ? 11.710 3.181 -7.321 1.00 94.06 116 GLY A C 1
ATOM 870 O O . GLY A 1 116 ? 10.899 3.402 -6.433 1.00 94.06 116 GLY A O 1
ATOM 871 N N . ARG A 1 117 ? 12.118 4.140 -8.164 1.00 97.19 117 ARG A N 1
ATOM 872 C CA . ARG A 1 117 ? 11.708 5.551 -8.023 1.00 97.19 117 ARG A CA 1
ATOM 873 C C . ARG A 1 117 ? 10.197 5.753 -8.142 1.00 97.19 117 ARG A C 1
ATOM 875 O O . ARG A 1 117 ? 9.638 6.576 -7.428 1.00 97.19 117 ARG A O 1
ATOM 882 N N . VAL A 1 118 ? 9.548 5.033 -9.060 1.00 95.31 118 VAL A N 1
ATOM 883 C CA . VAL A 1 118 ? 8.089 5.095 -9.237 1.00 95.31 118 VAL A CA 1
ATOM 884 C C . VAL A 1 118 ? 7.370 4.595 -7.990 1.00 95.31 118 VAL A C 1
ATOM 886 O O . VAL A 1 118 ? 6.398 5.221 -7.570 1.00 95.31 118 VAL A O 1
ATOM 889 N N . HIS A 1 119 ? 7.838 3.501 -7.388 1.00 94.38 119 HIS A N 1
ATOM 890 C CA . HIS A 1 119 ? 7.282 2.996 -6.136 1.00 94.38 119 HIS A CA 1
ATOM 891 C C . HIS A 1 119 ? 7.515 3.973 -4.982 1.00 94.38 119 HIS A C 1
ATOM 893 O O . HIS A 1 119 ? 6.542 4.353 -4.339 1.00 94.38 119 HIS A O 1
ATOM 899 N N . ASP A 1 120 ? 8.749 4.451 -4.789 1.00 92.19 120 ASP A N 1
ATOM 900 C CA . ASP A 1 120 ? 9.094 5.377 -3.703 1.00 92.19 120 ASP A CA 1
ATOM 901 C C . ASP A 1 120 ? 8.234 6.652 -3.742 1.00 92.19 120 ASP A C 1
ATOM 903 O O . ASP A 1 120 ? 7.689 7.085 -2.726 1.00 92.19 120 ASP A O 1
ATOM 907 N N . GLU A 1 121 ? 8.059 7.241 -4.928 1.00 95.81 121 GLU A N 1
ATOM 908 C CA . GLU A 1 121 ? 7.248 8.450 -5.099 1.00 95.81 121 GLU A CA 1
ATOM 909 C C . GLU A 1 121 ? 5.747 8.159 -4.953 1.00 95.81 121 GLU A C 1
ATOM 911 O O . GLU A 1 121 ? 5.025 8.934 -4.328 1.00 95.81 121 GLU A O 1
ATOM 916 N N . SER A 1 122 ? 5.260 7.027 -5.475 1.00 94.50 122 SER A N 1
ATOM 917 C CA . SER A 1 122 ? 3.856 6.625 -5.300 1.00 94.50 122 SER A CA 1
ATOM 918 C C . SER A 1 122 ? 3.519 6.414 -3.823 1.00 94.50 122 SER A C 1
ATOM 920 O O . SER A 1 122 ? 2.461 6.853 -3.360 1.00 94.50 122 SER A O 1
ATOM 922 N N . ASP A 1 123 ? 4.430 5.801 -3.068 1.00 90.25 123 ASP A N 1
ATOM 923 C CA . ASP A 1 123 ? 4.305 5.636 -1.624 1.00 90.25 123 ASP A CA 1
ATOM 924 C C . ASP A 1 123 ? 4.350 6.993 -0.917 1.00 90.25 123 ASP A C 1
ATOM 926 O O . ASP A 1 123 ? 3.479 7.282 -0.094 1.00 90.25 123 ASP A O 1
ATOM 930 N N . ALA A 1 124 ? 5.286 7.876 -1.272 1.00 93.19 124 ALA A N 1
ATOM 931 C CA . ALA A 1 124 ? 5.343 9.220 -0.705 1.00 93.19 124 ALA A CA 1
ATOM 932 C C . ALA A 1 124 ? 4.044 10.010 -0.953 1.00 93.19 124 ALA A C 1
ATOM 934 O O . ALA A 1 124 ? 3.542 10.661 -0.038 1.00 93.19 124 ALA A O 1
ATOM 935 N N . ILE A 1 125 ? 3.441 9.927 -2.141 1.00 92.00 125 ILE A N 1
ATOM 936 C CA . ILE A 1 125 ? 2.147 10.571 -2.423 1.00 92.00 125 ILE A CA 1
ATOM 937 C C . ILE A 1 125 ? 1.036 9.957 -1.558 1.00 92.00 125 ILE A C 1
ATOM 939 O O . ILE A 1 125 ? 0.271 10.686 -0.915 1.00 92.00 125 ILE A O 1
ATOM 943 N N . THR A 1 126 ? 0.966 8.624 -1.521 1.00 90.75 126 THR A N 1
ATOM 944 C CA . THR A 1 126 ? -0.072 7.865 -0.804 1.00 90.75 126 THR A CA 1
ATOM 945 C C . THR A 1 126 ? -0.036 8.140 0.697 1.00 90.75 126 THR A C 1
ATOM 947 O O . THR A 1 126 ? -1.080 8.317 1.322 1.00 90.75 126 THR A O 1
ATOM 950 N N . TRP A 1 127 ? 1.160 8.249 1.274 1.00 89.19 127 TRP A N 1
ATOM 951 C CA . TRP A 1 127 ? 1.366 8.448 2.713 1.00 89.19 127 TRP A CA 1
ATOM 952 C C . TRP A 1 127 ? 1.627 9.908 3.094 1.00 89.19 127 TRP A C 1
ATOM 954 O O . TRP A 1 127 ? 1.969 10.203 4.236 1.00 89.19 127 TRP A O 1
ATOM 964 N N . ASN A 1 128 ? 1.420 10.844 2.163 1.00 92.06 128 ASN A N 1
ATOM 965 C CA . ASN A 1 128 ? 1.611 12.280 2.381 1.00 92.06 128 ASN A CA 1
ATOM 966 C C . ASN A 1 128 ? 3.029 12.639 2.879 1.00 92.06 128 ASN A C 1
ATOM 968 O O . ASN A 1 128 ? 3.200 13.435 3.800 1.00 92.06 128 ASN A O 1
ATOM 972 N N . GLY A 1 129 ? 4.048 12.021 2.286 1.00 92.69 129 GLY A N 1
ATOM 973 C CA . GLY A 1 129 ? 5.462 12.302 2.510 1.00 92.69 129 GLY A CA 1
ATOM 974 C C . GLY A 1 129 ? 6.316 11.042 2.660 1.00 92.69 129 GLY A C 1
ATOM 975 O O . GLY A 1 129 ? 5.857 10.000 3.127 1.00 92.69 129 GLY A O 1
ATOM 976 N N . ALA A 1 130 ? 7.601 11.163 2.316 1.00 91.19 130 ALA A N 1
ATOM 977 C CA . ALA A 1 130 ? 8.567 10.065 2.397 1.00 91.19 130 ALA A CA 1
ATOM 978 C C . ALA A 1 130 ? 8.778 9.550 3.834 1.00 91.19 130 ALA A C 1
ATOM 980 O O . ALA A 1 130 ? 8.931 8.350 4.042 1.00 91.19 130 ALA A O 1
ATOM 981 N N . ALA A 1 131 ? 8.731 10.432 4.839 1.00 91.31 131 ALA A N 1
ATOM 982 C CA . ALA A 1 131 ? 8.868 10.035 6.243 1.00 91.31 131 ALA A CA 1
ATOM 983 C C . ALA A 1 131 ? 7.737 9.092 6.698 1.00 91.31 131 ALA A C 1
ATOM 985 O O . ALA A 1 131 ? 7.985 8.108 7.393 1.00 91.31 131 ALA A O 1
ATOM 986 N N . ASN A 1 132 ? 6.503 9.356 6.260 1.00 89.50 132 ASN A N 1
ATOM 987 C CA . ASN A 1 132 ? 5.343 8.523 6.582 1.00 89.50 132 ASN A CA 1
ATOM 988 C C . ASN A 1 132 ? 5.357 7.211 5.788 1.00 89.50 132 ASN A C 1
ATOM 990 O O . ASN A 1 132 ? 5.019 6.157 6.322 1.00 89.50 132 ASN A O 1
ATOM 994 N N . ALA A 1 133 ? 5.796 7.255 4.528 1.00 89.69 133 ALA A N 1
ATOM 995 C CA . ALA A 1 133 ? 6.014 6.050 3.735 1.00 89.69 133 ALA A CA 1
ATOM 996 C C . ALA A 1 133 ? 7.047 5.123 4.402 1.00 89.69 133 ALA A C 1
ATOM 998 O O . ALA A 1 133 ? 6.802 3.927 4.551 1.00 89.69 133 ALA A O 1
ATOM 999 N N . ALA A 1 134 ? 8.158 5.683 4.890 1.00 90.56 134 ALA A N 1
ATOM 1000 C CA . ALA A 1 134 ? 9.210 4.931 5.569 1.00 90.56 134 ALA A CA 1
ATOM 1001 C C . ALA A 1 134 ? 8.758 4.319 6.909 1.00 90.56 134 ALA A C 1
ATOM 1003 O O . ALA A 1 134 ? 9.212 3.234 7.270 1.00 90.56 134 ALA A O 1
ATOM 1004 N N . SER A 1 135 ? 7.858 4.976 7.651 1.00 91.00 135 SER A N 1
ATOM 1005 C CA . SER A 1 135 ? 7.353 4.467 8.937 1.00 91.00 135 SER A CA 1
ATOM 1006 C C . SER A 1 135 ? 6.221 3.444 8.793 1.00 91.00 135 SER A C 1
ATOM 1008 O O . SER A 1 135 ? 5.929 2.694 9.732 1.00 91.00 135 SER A O 1
ATOM 1010 N N . ARG A 1 136 ? 5.603 3.355 7.609 1.00 89.25 136 ARG A N 1
ATOM 1011 C CA . ARG A 1 136 ? 4.461 2.477 7.353 1.00 89.25 136 ARG A CA 1
ATOM 1012 C C . ARG A 1 136 ? 4.705 0.998 7.662 1.00 89.25 136 ARG A C 1
ATOM 1014 O O . ARG A 1 136 ? 3.811 0.404 8.262 1.00 89.25 136 ARG A O 1
ATOM 1021 N N . PRO A 1 137 ? 5.831 0.359 7.291 1.00 89.56 137 PRO A N 1
ATOM 1022 C CA . PRO A 1 137 ? 6.034 -1.054 7.602 1.00 89.56 137 PRO A CA 1
ATOM 1023 C C . PRO A 1 137 ? 5.957 -1.334 9.106 1.00 89.56 137 PRO A C 1
ATOM 1025 O O . PRO A 1 137 ? 5.286 -2.277 9.520 1.00 89.56 137 PRO A O 1
ATOM 1028 N N . ALA A 1 138 ? 6.562 -0.469 9.928 1.00 91.94 138 ALA A N 1
ATOM 1029 C CA . ALA A 1 138 ? 6.490 -0.573 11.383 1.00 91.94 138 ALA A CA 1
ATOM 1030 C C . ALA A 1 138 ? 5.060 -0.343 11.898 1.00 91.94 138 ALA A C 1
ATOM 1032 O O . ALA A 1 138 ? 4.592 -1.077 12.769 1.00 91.94 138 ALA A O 1
ATOM 1033 N N . PHE A 1 139 ? 4.342 0.626 11.320 1.00 91.88 139 PHE A N 1
ATOM 1034 C CA . PHE A 1 139 ? 2.936 0.865 11.638 1.00 91.88 139 PHE A CA 1
ATOM 1035 C C . PHE A 1 139 ? 2.066 -0.357 11.325 1.00 91.88 139 PHE A C 1
ATOM 1037 O O . PHE A 1 139 ? 1.338 -0.815 12.195 1.00 91.88 139 PHE A O 1
ATOM 1044 N N . VAL A 1 140 ? 2.167 -0.928 10.122 1.00 90.25 140 VAL A N 1
ATOM 1045 C CA . VAL A 1 140 ? 1.367 -2.090 9.696 1.00 90.25 140 VAL A CA 1
ATOM 1046 C C . VAL A 1 140 ? 1.721 -3.340 10.500 1.00 90.25 140 VAL A C 1
ATOM 1048 O O . VAL A 1 140 ? 0.835 -4.110 10.874 1.00 90.25 140 VAL A O 1
ATOM 1051 N N . ALA A 1 141 ? 3.001 -3.534 10.820 1.00 89.00 141 ALA A N 1
ATOM 1052 C CA . ALA A 1 141 ? 3.430 -4.634 11.674 1.00 89.00 141 ALA A CA 1
ATOM 1053 C C . ALA A 1 141 ? 2.804 -4.541 13.075 1.00 89.00 141 ALA A C 1
ATOM 1055 O O . ALA A 1 141 ? 2.347 -5.551 13.611 1.00 89.00 141 ALA A O 1
ATOM 1056 N N . LYS A 1 142 ? 2.745 -3.331 13.648 1.00 93.81 142 LYS A N 1
ATOM 1057 C CA . LYS A 1 142 ? 2.176 -3.101 14.979 1.00 93.81 142 LYS A CA 1
ATOM 1058 C C . LYS A 1 142 ? 0.648 -3.116 14.970 1.00 93.81 142 LYS A C 1
ATOM 1060 O O . LYS A 1 142 ? 0.050 -3.866 15.727 1.00 93.81 142 LYS A O 1
ATOM 1065 N N . TYR A 1 143 ? 0.040 -2.311 14.109 1.00 93.81 143 TYR A N 1
ATOM 1066 C CA . TYR A 1 143 ? -1.374 -1.943 14.154 1.00 93.81 143 TYR A CA 1
ATOM 1067 C C . TYR A 1 143 ? -2.226 -2.565 13.041 1.00 93.81 143 TYR A C 1
ATOM 1069 O O . TYR A 1 143 ? -3.452 -2.525 13.090 1.00 93.81 143 TYR A O 1
ATOM 1077 N N . GLY A 1 144 ? -1.605 -3.134 12.009 1.00 90.31 144 GLY A N 1
ATOM 1078 C CA . GLY A 1 144 ? -2.316 -3.561 10.810 1.00 90.31 144 GLY A CA 1
ATOM 1079 C C . GLY A 1 144 ? -2.793 -2.352 10.009 1.00 90.31 144 GLY A C 1
ATOM 1080 O O . GLY A 1 144 ? -2.005 -1.474 9.659 1.00 90.31 144 GLY A O 1
ATOM 1081 N N . CYS A 1 145 ? -4.085 -2.309 9.691 1.00 85.94 145 CYS A N 1
ATOM 1082 C CA . CYS A 1 145 ? -4.652 -1.247 8.863 1.00 85.94 145 CYS A CA 1
ATOM 1083 C C . CYS A 1 145 ? -5.110 -0.018 9.647 1.00 85.94 145 CYS A C 1
ATOM 1085 O O . CYS A 1 145 ? -5.315 1.011 9.008 1.00 85.94 145 CYS A O 1
ATOM 1087 N N . VAL A 1 146 ? -5.291 -0.102 10.971 1.00 87.88 146 VAL A N 1
ATOM 1088 C CA . VAL A 1 146 ? -5.796 0.986 11.830 1.00 87.88 146 VAL A CA 1
ATOM 1089 C C . VAL A 1 146 ? -5.144 0.904 13.205 1.00 87.88 146 VAL A C 1
ATOM 1091 O O . VAL A 1 146 ? -5.189 -0.143 13.844 1.00 87.88 146 VAL A O 1
ATOM 1094 N N . ALA A 1 147 ? -4.548 2.010 13.658 1.00 92.25 147 ALA A N 1
ATOM 1095 C CA . ALA A 1 147 ? -4.029 2.115 15.019 1.00 92.25 147 ALA A CA 1
ATOM 1096 C C . ALA A 1 147 ? -5.162 2.243 16.037 1.00 92.25 147 ALA A C 1
ATOM 1098 O O . ALA A 1 147 ? -6.109 2.998 15.825 1.00 92.25 147 ALA A O 1
ATOM 1099 N N . TRP A 1 148 ? -5.022 1.537 17.154 1.00 95.50 148 TRP A N 1
ATOM 1100 C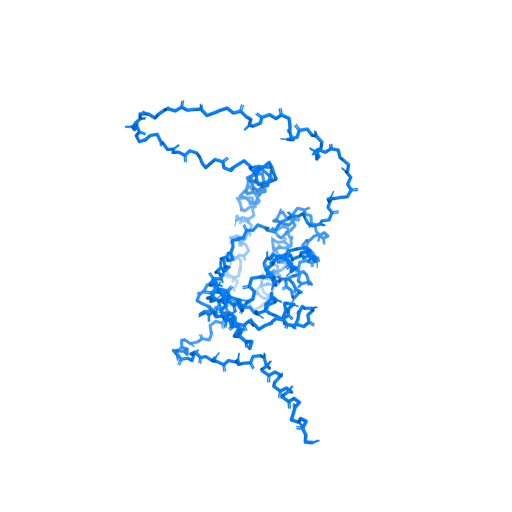 CA . TRP A 1 148 ? -5.868 1.704 18.329 1.00 95.50 148 TRP A CA 1
ATOM 1101 C C . TRP A 1 148 ? -5.306 2.771 19.269 1.00 95.50 148 TRP A C 1
ATOM 1103 O O . TRP A 1 148 ? -4.102 3.046 19.281 1.00 95.50 148 TRP A O 1
ATOM 1113 N N . THR A 1 149 ? -6.194 3.339 20.080 1.00 95.12 149 THR A N 1
ATOM 1114 C CA . THR A 1 149 ? -5.839 4.074 21.299 1.00 95.12 149 THR A CA 1
ATOM 1115 C C . THR A 1 149 ? -6.195 3.229 22.518 1.00 95.12 149 THR A C 1
ATOM 1117 O O . THR A 1 149 ? -6.940 2.252 22.396 1.00 95.12 149 THR A O 1
ATOM 1120 N N . ASP A 1 150 ? -5.683 3.598 23.690 1.00 96.50 150 ASP A N 1
ATOM 1121 C CA . ASP A 1 150 ? -6.023 2.905 24.934 1.00 96.50 150 ASP A CA 1
ATOM 1122 C C . ASP A 1 150 ? -7.520 2.976 25.237 1.00 96.50 150 ASP A C 1
ATOM 1124 O O . ASP A 1 150 ? -8.111 1.967 25.606 1.00 96.50 150 ASP A O 1
ATOM 1128 N N . GLU A 1 151 ? -8.157 4.118 24.970 1.00 96.50 151 GLU A N 1
ATOM 1129 C CA . GLU A 1 151 ? -9.597 4.295 25.170 1.00 96.50 151 GLU A CA 1
ATOM 1130 C C . GLU A 1 151 ? -10.415 3.403 24.231 1.00 96.50 151 GLU A C 1
ATOM 1132 O O . GLU A 1 151 ? -11.457 2.888 24.622 1.00 96.50 151 GLU A O 1
ATOM 1137 N N . ALA A 1 152 ? -9.948 3.193 22.995 1.00 95.50 152 ALA A N 1
ATOM 1138 C CA . ALA A 1 152 ? -10.609 2.282 22.064 1.00 95.50 152 ALA A CA 1
ATOM 1139 C C . ALA A 1 152 ? -10.493 0.824 22.531 1.00 95.50 152 ALA A C 1
ATOM 1141 O O . ALA A 1 152 ? -11.459 0.070 22.428 1.00 95.50 152 ALA A O 1
ATOM 1142 N N . LEU A 1 153 ? -9.327 0.430 23.058 1.00 96.94 153 LEU A N 1
ATOM 1143 C CA . LEU A 1 153 ? -9.150 -0.898 23.645 1.00 96.94 153 LEU A CA 1
ATOM 1144 C C . LEU A 1 153 ? -10.025 -1.084 24.890 1.00 96.94 153 LEU A C 1
ATOM 1146 O O . LEU A 1 153 ? -10.640 -2.139 25.022 1.00 96.94 153 LEU A O 1
ATOM 1150 N N . ASP A 1 154 ? -10.097 -0.082 25.770 1.00 97.44 154 ASP A N 1
ATOM 1151 C CA . ASP A 1 154 ? -10.932 -0.103 26.979 1.00 97.44 154 ASP A CA 1
ATOM 1152 C C . ASP A 1 154 ? -12.415 -0.229 26.634 1.00 97.44 154 ASP A C 1
ATOM 1154 O O . ASP A 1 154 ? -13.115 -1.083 27.183 1.00 97.44 154 ASP A O 1
ATOM 1158 N N . GLU A 1 155 ? -12.882 0.585 25.686 1.00 97.00 155 GLU A N 1
ATOM 1159 C CA . GLU A 1 155 ? -14.265 0.559 25.226 1.00 97.00 155 GLU A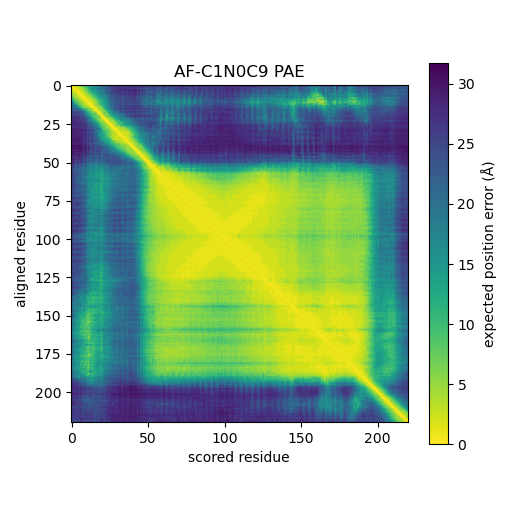 CA 1
ATOM 1160 C C . GLU A 1 155 ? -14.616 -0.820 24.668 1.00 97.00 155 GLU A C 1
ATOM 1162 O O . GLU A 1 155 ? -15.570 -1.437 25.132 1.00 97.00 155 GLU A O 1
ATOM 1167 N N . ILE A 1 156 ? -13.816 -1.357 23.739 1.00 95.81 156 ILE A N 1
ATOM 1168 C CA . ILE A 1 156 ? -14.050 -2.691 23.168 1.00 95.81 156 ILE A CA 1
ATOM 1169 C C . ILE A 1 156 ? -14.025 -3.761 24.262 1.00 95.81 156 ILE A C 1
ATOM 1171 O O . ILE A 1 156 ? -14.903 -4.620 24.294 1.00 95.81 156 ILE A O 1
ATOM 1175 N N . ALA A 1 157 ? -13.051 -3.709 25.173 1.00 96.44 157 ALA A N 1
ATOM 1176 C CA . ALA A 1 157 ? -12.915 -4.680 26.253 1.00 96.44 157 ALA A CA 1
ATOM 1177 C C . ALA A 1 157 ? -14.137 -4.709 27.187 1.00 96.44 157 ALA A C 1
ATOM 1179 O O . ALA A 1 157 ? -14.465 -5.770 27.720 1.00 96.44 157 ALA A O 1
ATOM 1180 N N . SER A 1 158 ? -14.847 -3.586 27.344 1.00 96.94 158 SER A N 1
ATOM 1181 C CA . SER A 1 158 ? -16.076 -3.514 28.146 1.00 96.94 158 SER A CA 1
ATOM 1182 C C . SER A 1 158 ? -17.228 -4.370 27.596 1.00 96.94 158 SER A C 1
ATOM 1184 O O . SER A 1 158 ? -18.138 -4.727 28.344 1.00 96.94 158 SER A O 1
ATOM 1186 N N . HIS A 1 159 ? -17.153 -4.767 26.320 1.00 96.06 159 HIS A N 1
ATOM 1187 C CA . HIS A 1 159 ? -18.146 -5.607 25.641 1.00 96.06 159 HIS A CA 1
ATOM 1188 C C . HIS A 1 159 ? -17.741 -7.086 25.562 1.00 96.06 159 HIS A C 1
ATOM 1190 O O . HIS A 1 159 ? -18.315 -7.838 24.777 1.00 96.06 159 HIS A O 1
ATOM 1196 N N . ALA A 1 160 ? -16.737 -7.520 26.331 1.00 92.94 160 ALA A N 1
ATOM 1197 C CA . ALA A 1 160 ? -16.268 -8.903 26.302 1.00 92.94 160 ALA A CA 1
ATOM 1198 C C . ALA A 1 160 ? -17.375 -9.923 26.678 1.00 92.94 160 ALA A C 1
ATOM 1200 O O . ALA A 1 160 ? -18.205 -9.644 27.551 1.00 92.94 160 ALA A O 1
ATOM 1201 N N . PRO A 1 161 ? -17.366 -11.141 26.092 1.00 94.44 161 PRO A N 1
ATOM 1202 C CA . PRO A 1 161 ? -16.371 -11.677 25.151 1.00 94.44 161 PRO A CA 1
ATOM 1203 C C . PRO A 1 161 ? -16.517 -11.125 23.724 1.00 94.44 161 PRO A C 1
ATOM 1205 O O . PRO A 1 161 ? -17.622 -10.832 23.273 1.00 94.44 161 PRO A O 1
ATOM 1208 N N . ILE A 1 162 ? -15.401 -11.030 22.993 1.00 94.25 162 ILE A N 1
ATOM 1209 C CA . ILE A 1 162 ? -15.359 -10.394 21.666 1.00 94.25 162 ILE A CA 1
ATOM 1210 C C . ILE A 1 162 ? -15.251 -11.428 20.547 1.00 94.25 162 ILE A C 1
ATOM 1212 O O . ILE A 1 162 ? -14.494 -12.397 20.637 1.00 94.25 162 ILE A O 1
ATOM 1216 N N . VAL A 1 163 ? -15.972 -11.176 19.453 1.00 94.62 163 VAL A N 1
ATOM 1217 C CA . VAL A 1 163 ? -15.770 -11.852 18.170 1.00 94.62 163 VAL A CA 1
ATOM 1218 C C . VAL A 1 163 ? -15.273 -10.831 17.148 1.00 94.62 163 VAL A C 1
ATOM 1220 O O . VAL A 1 163 ? -15.975 -9.875 16.820 1.00 94.62 163 VAL A O 1
ATOM 1223 N N . GLU A 1 164 ? -14.060 -11.033 16.640 1.00 93.75 164 GLU A N 1
ATOM 1224 C CA . GLU A 1 164 ? -13.458 -10.196 15.598 1.00 93.75 164 GLU A CA 1
ATOM 1225 C C . GLU A 1 164 ? -13.627 -10.872 14.232 1.00 93.75 164 GLU A C 1
ATOM 1227 O O . GLU A 1 164 ? -13.228 -12.023 14.051 1.00 93.75 164 GLU A O 1
ATOM 1232 N N . ILE A 1 165 ? -14.216 -10.163 13.265 1.00 93.12 165 ILE A N 1
ATOM 1233 C CA . ILE A 1 165 ? -14.411 -10.641 11.891 1.00 93.12 165 ILE A CA 1
ATOM 1234 C C . ILE A 1 165 ? -13.549 -9.791 10.960 1.00 93.12 165 ILE A C 1
ATOM 1236 O O . ILE A 1 165 ? -13.636 -8.565 10.978 1.00 93.12 165 ILE A O 1
ATOM 1240 N N . GLY A 1 166 ? -12.746 -10.440 10.120 1.00 89.94 166 GLY A N 1
ATOM 1241 C CA . GLY A 1 166 ? -11.749 -9.751 9.305 1.00 89.94 166 GLY A CA 1
ATOM 1242 C C . GLY A 1 166 ? -10.503 -9.387 10.115 1.00 89.94 166 GLY A C 1
ATOM 1243 O O . GLY A 1 166 ? -9.987 -8.277 9.991 1.00 89.94 166 GLY A O 1
ATOM 1244 N N . ALA A 1 167 ? -10.054 -10.293 10.990 1.00 91.12 167 ALA A N 1
ATOM 1245 C CA . ALA A 1 167 ? -8.951 -10.044 11.919 1.00 91.12 167 ALA A CA 1
ATOM 1246 C C . ALA A 1 167 ? -7.579 -9.865 11.239 1.00 91.12 167 ALA A C 1
ATOM 1248 O O . ALA A 1 167 ? -6.601 -9.468 11.880 1.00 91.12 167 ALA A O 1
ATOM 1249 N N . GLY A 1 168 ? -7.466 -10.181 9.948 1.00 90.19 168 GLY A N 1
ATOM 1250 C CA . GLY A 1 168 ? -6.235 -10.134 9.175 1.00 90.19 168 GLY A CA 1
ATOM 1251 C C . GLY A 1 168 ? -5.123 -10.936 9.842 1.00 90.19 168 GLY A C 1
ATOM 1252 O O . GLY A 1 168 ? -5.204 -12.152 9.980 1.00 90.19 168 GLY A O 1
ATOM 1253 N N . LEU A 1 169 ? -4.060 -10.250 10.270 1.00 90.12 169 LEU A N 1
ATOM 1254 C CA . LEU A 1 169 ? -2.936 -10.875 10.977 1.00 90.12 169 LEU A CA 1
ATOM 1255 C C . LEU A 1 169 ? -3.090 -10.833 12.509 1.00 90.12 169 LEU A C 1
ATOM 1257 O O . LEU A 1 169 ? -2.102 -11.046 13.212 1.00 90.12 169 LEU A O 1
ATOM 1261 N N . GLY A 1 170 ? -4.275 -10.526 13.044 1.00 93.00 170 GLY A N 1
ATOM 1262 C CA . GLY A 1 170 ? -4.608 -10.586 14.472 1.00 93.00 170 GLY A CA 1
ATOM 1263 C C . GLY A 1 170 ? -3.961 -9.501 15.338 1.00 93.00 170 GLY A C 1
ATOM 1264 O O . GLY A 1 170 ? -3.665 -9.747 16.506 1.00 93.00 170 GLY A O 1
ATOM 1265 N N . GLN A 1 171 ? -3.655 -8.319 14.789 1.00 94.94 171 GLN A N 1
ATOM 1266 C CA . GLN A 1 171 ? -3.043 -7.227 15.561 1.00 94.94 171 GLN A CA 1
ATOM 1267 C C . GLN A 1 171 ? -3.939 -6.770 16.724 1.00 94.94 171 GLN A C 1
ATOM 1269 O O . GLN A 1 171 ? -3.454 -6.690 17.853 1.00 94.94 171 GLN A O 1
ATOM 1274 N N . TRP A 1 172 ? -5.229 -6.528 16.462 1.00 95.69 172 TRP A N 1
ATOM 1275 C CA . TRP A 1 172 ? -6.198 -6.098 17.475 1.00 95.69 172 TRP A CA 1
ATOM 1276 C C . TRP A 1 172 ? -6.493 -7.208 18.484 1.00 95.69 172 TRP A C 1
ATOM 1278 O O . TRP A 1 172 ? -6.400 -6.955 19.683 1.00 95.69 172 TRP A O 1
ATOM 1288 N N . GLN A 1 173 ? -6.721 -8.447 18.026 1.00 95.88 173 GLN A N 1
ATOM 1289 C CA . GLN A 1 173 ? -6.805 -9.626 18.897 1.00 95.88 173 GLN A CA 1
ATOM 1290 C C . GLN A 1 173 ? -5.637 -9.697 19.890 1.00 95.88 173 GLN A C 1
ATOM 1292 O O . GLN A 1 173 ? -5.859 -9.802 21.095 1.00 95.88 173 GLN A O 1
ATOM 1297 N N . ARG A 1 174 ? -4.387 -9.593 19.415 1.00 95.81 174 ARG A N 1
ATOM 1298 C CA . ARG A 1 174 ? -3.213 -9.630 20.301 1.00 95.81 174 ARG A CA 1
ATOM 1299 C C . ARG A 1 174 ? -3.205 -8.489 21.311 1.00 95.81 174 ARG A C 1
ATOM 1301 O O . ARG A 1 174 ? -2.862 -8.740 22.463 1.00 95.81 174 ARG A O 1
ATOM 1308 N N . ALA A 1 175 ? -3.532 -7.270 20.889 1.00 96.38 175 ALA A N 1
ATOM 1309 C CA . ALA A 1 175 ? -3.565 -6.107 21.773 1.00 96.38 175 ALA A CA 1
A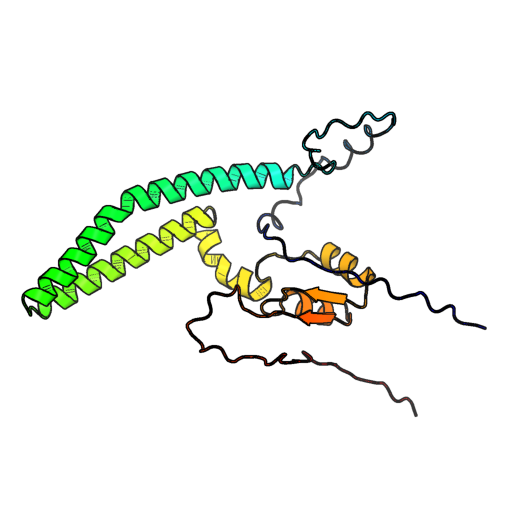TOM 1310 C C . ALA A 1 175 ? -4.627 -6.277 22.868 1.00 96.38 175 ALA A C 1
ATOM 1312 O O . ALA A 1 175 ? -4.312 -6.215 24.053 1.00 96.38 175 ALA A O 1
ATOM 1313 N N . LEU A 1 176 ? -5.860 -6.614 22.487 1.00 96.06 176 LEU A N 1
ATOM 1314 C CA . LEU A 1 176 ? -6.973 -6.844 23.407 1.00 96.06 176 LEU A CA 1
ATOM 1315 C C . LEU A 1 176 ? -6.675 -7.979 24.400 1.00 96.06 176 LEU A C 1
ATOM 1317 O O . LEU A 1 176 ? -6.800 -7.793 25.612 1.00 96.06 176 LEU A O 1
ATOM 1321 N N . THR A 1 177 ? -6.205 -9.135 23.922 1.00 95.25 177 THR A N 1
ATOM 1322 C CA . THR A 1 177 ? -5.892 -10.273 24.798 1.00 95.25 177 THR A CA 1
ATOM 1323 C C . THR A 1 177 ? -4.717 -9.976 25.734 1.00 95.25 177 THR A C 1
ATOM 1325 O O . THR A 1 177 ? -4.787 -10.288 26.920 1.00 95.25 177 THR A O 1
ATOM 1328 N N . ARG A 1 178 ? -3.629 -9.362 25.252 1.00 96.06 178 ARG A N 1
ATOM 1329 C CA . ARG A 1 178 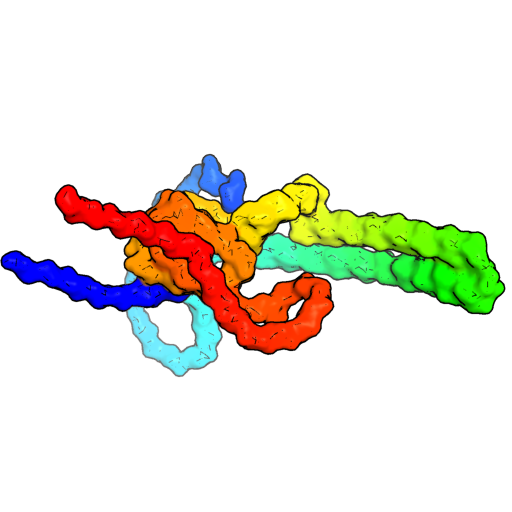? -2.431 -9.139 26.084 1.00 96.06 178 ARG A CA 1
ATOM 1330 C C . ARG A 1 178 ? -2.585 -7.969 27.043 1.00 96.06 178 ARG A C 1
ATOM 1332 O O . ARG A 1 178 ? -2.149 -8.063 28.187 1.00 96.06 178 ARG A O 1
ATOM 1339 N N . GLU A 1 179 ? -3.173 -6.875 26.577 1.00 96.75 179 GLU A N 1
ATOM 1340 C CA . GLU A 1 179 ? -3.202 -5.619 27.322 1.00 96.75 179 GLU A CA 1
ATOM 1341 C C . GLU A 1 179 ? -4.454 -5.493 28.191 1.00 96.75 179 GLU A C 1
ATOM 1343 O O . GLU A 1 179 ? -4.379 -4.901 29.264 1.00 96.75 179 GLU A O 1
ATOM 1348 N N . ARG A 1 180 ? -5.593 -6.061 27.769 1.00 97.19 180 ARG A N 1
ATOM 1349 C CA . ARG A 1 180 ? -6.870 -5.992 28.507 1.00 97.19 180 ARG A CA 1
ATOM 1350 C C . ARG A 1 180 ? -7.359 -7.335 29.036 1.00 97.19 180 ARG A C 1
ATOM 1352 O O . ARG A 1 180 ? -8.348 -7.371 29.759 1.00 97.19 180 ARG A O 1
ATOM 1359 N N . ARG A 1 181 ? -6.644 -8.429 28.741 1.00 96.62 181 ARG A N 1
ATOM 1360 C CA . ARG A 1 181 ? -6.961 -9.788 29.220 1.00 96.62 181 ARG A CA 1
ATOM 1361 C C . ARG A 1 181 ? -8.383 -10.229 28.865 1.00 96.62 181 ARG A C 1
ATOM 1363 O O . ARG A 1 181 ? -9.019 -10.935 29.642 1.00 96.62 181 ARG A O 1
ATOM 1370 N N . VAL A 1 182 ? -8.874 -9.804 27.701 1.00 93.81 182 VAL A N 1
ATOM 1371 C CA . VAL A 1 182 ? -10.190 -10.209 27.198 1.00 93.81 182 VAL A CA 1
ATOM 1372 C C . VAL A 1 182 ? -10.088 -11.412 26.267 1.00 93.81 182 VAL A C 1
ATOM 1374 O O . VAL A 1 182 ? -9.140 -11.542 25.483 1.00 93.81 182 VAL A O 1
ATOM 1377 N N . ASP A 1 183 ? -11.098 -12.275 26.344 1.00 92.56 183 ASP A N 1
ATOM 1378 C CA . ASP A 1 183 ? -11.268 -13.398 25.430 1.00 92.56 183 ASP A CA 1
ATOM 1379 C C . ASP A 1 183 ? -11.767 -12.888 24.076 1.00 92.56 183 ASP A C 1
ATOM 1381 O O . ASP A 1 183 ? -12.843 -12.287 23.974 1.00 92.56 183 ASP A O 1
ATOM 1385 N N . VAL A 1 184 ? -10.978 -13.145 23.032 1.00 94.00 184 VAL A N 1
ATOM 1386 C CA . VAL A 1 184 ? -11.288 -12.750 21.656 1.00 94.00 184 VAL A CA 1
ATOM 1387 C C . VAL A 1 184 ? -11.259 -13.983 20.761 1.00 94.00 184 VAL A C 1
ATOM 1389 O O . VAL A 1 184 ? -10.241 -14.670 20.667 1.00 94.00 184 VAL A O 1
ATOM 1392 N N . ALA A 1 185 ? -12.364 -14.251 20.070 1.00 93.50 185 ALA A N 1
ATOM 1393 C CA . ALA A 1 185 ? -12.406 -15.199 18.965 1.00 93.50 185 ALA A CA 1
ATOM 1394 C C . ALA A 1 185 ? -12.271 -14.428 17.646 1.00 93.50 185 ALA A C 1
ATOM 1396 O O . ALA A 1 185 ? -13.180 -13.701 17.254 1.00 93.50 185 ALA A O 1
ATOM 1397 N N . ALA A 1 186 ? -11.128 -14.567 16.980 1.00 92.50 186 ALA A N 1
ATOM 1398 C CA . ALA A 1 186 ? -10.797 -13.819 15.773 1.00 92.50 186 ALA A CA 1
ATOM 1399 C C . ALA A 1 186 ? -10.878 -14.702 14.521 1.00 92.50 186 ALA A C 1
ATOM 1401 O O . ALA A 1 186 ? -10.348 -15.814 14.505 1.00 92.50 186 ALA A O 1
ATOM 1402 N N . PHE A 1 187 ? -11.529 -14.197 13.474 1.00 89.06 187 PHE A N 1
ATOM 1403 C CA . PHE A 1 187 ? -11.779 -14.907 12.221 1.00 89.06 187 PHE A CA 1
ATOM 1404 C C . PHE A 1 187 ? -11.344 -14.062 11.023 1.00 89.06 187 PHE A C 1
ATOM 1406 O O . PHE A 1 187 ? -11.661 -12.876 10.944 1.00 89.06 187 PHE A O 1
ATOM 1413 N N . ASP A 1 188 ? -10.665 -14.685 10.064 1.00 90.25 188 ASP A N 1
ATOM 1414 C CA . ASP A 1 188 ? -10.324 -14.093 8.770 1.00 90.25 188 ASP A CA 1
ATOM 1415 C C . ASP A 1 188 ? -10.222 -15.208 7.719 1.00 90.25 188 ASP A C 1
ATOM 1417 O O . ASP A 1 188 ? -9.800 -16.323 8.035 1.00 90.25 188 ASP A O 1
ATOM 1421 N N . ASP A 1 189 ? -10.642 -14.938 6.484 1.00 87.62 189 ASP A N 1
ATOM 1422 C CA . ASP A 1 189 ? -10.538 -15.895 5.375 1.00 87.62 189 ASP A CA 1
ATOM 1423 C C . ASP A 1 189 ? -9.351 -15.605 4.442 1.00 87.62 189 ASP A C 1
ATOM 1425 O O . ASP A 1 189 ? -9.105 -16.347 3.491 1.00 87.62 189 ASP A O 1
ATOM 1429 N N . HIS A 1 190 ? -8.618 -14.525 4.721 1.00 81.81 190 HIS A N 1
ATOM 1430 C CA . HIS A 1 190 ? -7.484 -13.980 3.987 1.00 81.81 190 HIS A CA 1
ATOM 1431 C C . HIS A 1 190 ? -7.738 -13.762 2.491 1.00 81.81 190 HIS A C 1
ATOM 1433 O O . HIS A 1 190 ? -6.795 -13.496 1.742 1.00 81.81 190 HIS A O 1
ATOM 1439 N N . SER A 1 191 ? -8.995 -13.819 2.044 1.00 79.69 191 SER A N 1
ATOM 1440 C CA . SER A 1 191 ? -9.365 -13.737 0.629 1.00 79.69 191 SER A CA 1
ATOM 1441 C C . SER A 1 191 ? -9.064 -12.360 0.033 1.00 79.69 191 SER A C 1
ATOM 1443 O O . SER A 1 191 ? -8.811 -12.240 -1.165 1.00 79.69 191 SER A O 1
ATOM 1445 N N . ALA A 1 192 ? -9.037 -11.331 0.883 1.00 71.62 192 ALA A N 1
ATOM 1446 C CA . ALA A 1 192 ? -8.738 -9.950 0.523 1.00 71.62 192 ALA A CA 1
ATOM 1447 C C . ALA A 1 192 ? -7.257 -9.561 0.700 1.00 71.62 192 ALA A C 1
ATOM 1449 O O . ALA A 1 192 ? -6.883 -8.431 0.378 1.00 71.62 192 ALA A O 1
ATOM 1450 N N . LEU A 1 193 ? -6.399 -10.452 1.216 1.00 64.94 193 LEU A N 1
ATOM 1451 C CA . LEU A 1 193 ? -4.979 -10.145 1.374 1.00 64.94 193 LEU A CA 1
ATOM 1452 C C . LEU A 1 193 ? -4.217 -10.444 0.075 1.00 64.94 193 LEU A C 1
ATOM 1454 O O . LEU A 1 193 ? -4.348 -11.540 -0.471 1.00 64.94 193 LEU A O 1
ATOM 1458 N N . PRO A 1 194 ? -3.352 -9.530 -0.403 1.00 60.06 194 PRO A N 1
ATOM 1459 C CA . PRO A 1 194 ? -2.465 -9.787 -1.532 1.00 60.06 194 PRO A CA 1
ATOM 1460 C C . PRO A 1 194 ? -1.306 -10.694 -1.086 1.00 60.06 194 PRO A C 1
ATOM 1462 O O . PRO A 1 194 ? -0.153 -10.273 -0.999 1.00 60.06 194 PRO A O 1
ATOM 1465 N N . LEU A 1 195 ? -1.618 -11.943 -0.738 1.00 56.78 195 LEU A N 1
ATOM 1466 C CA . LEU A 1 195 ? -0.626 -12.958 -0.414 1.00 56.78 195 LEU A CA 1
ATOM 1467 C C . LEU A 1 195 ? -0.047 -13.503 -1.729 1.00 56.78 195 LEU A C 1
ATOM 1469 O O . LEU A 1 195 ? -0.813 -13.859 -2.627 1.00 56.78 195 LEU A O 1
ATOM 1473 N N . PRO A 1 196 ? 1.286 -13.579 -1.885 1.00 45.12 196 PRO A N 1
ATOM 1474 C CA . PRO A 1 196 ? 1.888 -14.130 -3.092 1.00 45.12 196 PRO A CA 1
ATOM 1475 C C . PRO A 1 196 ? 1.462 -15.592 -3.244 1.00 45.12 196 PRO A C 1
ATOM 1477 O O . PRO A 1 196 ? 1.850 -16.415 -2.418 1.00 45.12 196 PRO A O 1
ATOM 1480 N N . ASN A 1 197 ? 0.640 -15.869 -4.270 1.00 42.28 197 ASN A N 1
ATOM 1481 C CA . ASN A 1 197 ? 0.170 -17.175 -4.753 1.00 42.28 197 ASN A CA 1
ATOM 1482 C C . ASN A 1 197 ? 0.585 -18.370 -3.880 1.00 42.28 197 ASN A C 1
ATOM 1484 O O . ASN A 1 197 ? 1.404 -19.200 -4.276 1.00 42.28 197 ASN A O 1
ATOM 1488 N N . ARG A 1 198 ? -0.033 -18.507 -2.706 1.00 45.91 198 ARG A N 1
ATOM 1489 C CA . ARG A 1 198 ? -0.273 -19.838 -2.168 1.00 45.91 198 ARG A CA 1
ATOM 1490 C C . ARG A 1 198 ? -1.598 -20.262 -2.760 1.00 45.91 198 ARG A C 1
ATOM 1492 O O . ARG A 1 198 ? -2.636 -19.695 -2.438 1.00 45.91 198 ARG A O 1
ATOM 1499 N N . VAL A 1 199 ? -1.492 -21.202 -3.699 1.00 40.81 199 VAL A N 1
ATOM 1500 C CA . VAL A 1 199 ? -2.527 -22.154 -4.108 1.00 40.81 199 VAL A CA 1
ATOM 1501 C C . VAL A 1 199 ? -3.617 -22.204 -3.053 1.00 40.81 199 VAL A C 1
ATOM 1503 O O . VAL A 1 199 ? -3.280 -22.418 -1.892 1.00 40.81 199 VAL A O 1
ATOM 1506 N N . HIS A 1 200 ? -4.870 -22.019 -3.471 1.00 36.81 200 HIS A N 1
ATOM 1507 C CA . HIS A 1 200 ? -6.076 -22.340 -2.718 1.00 36.81 200 HIS A CA 1
ATOM 1508 C C . HIS A 1 200 ? -5.869 -23.573 -1.819 1.00 36.81 200 HIS A C 1
ATOM 1510 O O . HIS A 1 200 ? -6.214 -24.693 -2.191 1.00 36.81 200 HIS A O 1
ATOM 1516 N N . GLN A 1 201 ? -5.333 -23.387 -0.613 1.00 37.91 201 GLN A N 1
ATOM 1517 C CA . GLN A 1 201 ? -5.536 -24.323 0.471 1.00 37.91 201 GLN A CA 1
ATOM 1518 C C . GLN A 1 201 ? -6.908 -23.962 0.987 1.00 37.91 201 GLN A C 1
ATOM 1520 O O . GLN A 1 201 ? -7.106 -23.148 1.885 1.00 37.91 201 GLN A O 1
ATOM 1525 N N . ALA A 1 202 ? -7.871 -24.529 0.269 1.00 34.00 202 ALA A N 1
ATOM 1526 C CA . ALA A 1 202 ? -9.204 -24.740 0.746 1.00 34.00 202 ALA A CA 1
ATOM 1527 C C . ALA A 1 202 ? -9.157 -25.074 2.239 1.00 34.00 202 ALA A C 1
ATOM 1529 O O . ALA A 1 202 ? -8.513 -26.036 2.651 1.00 34.00 202 ALA A O 1
ATOM 1530 N N . ARG A 1 203 ? -9.922 -24.302 3.009 1.00 33.88 203 ARG A N 1
ATOM 1531 C CA . ARG A 1 203 ? -10.602 -24.796 4.205 1.00 33.88 203 ARG A CA 1
ATOM 1532 C C . ARG A 1 203 ? -9.685 -25.460 5.225 1.00 33.88 203 ARG A C 1
ATOM 1534 O O . ARG A 1 203 ? -9.933 -26.574 5.669 1.00 33.88 203 ARG A O 1
ATOM 1541 N N . SER A 1 204 ? -8.728 -24.709 5.727 1.00 31.06 204 SER A N 1
ATOM 1542 C CA . SER A 1 204 ? -8.563 -24.725 7.168 1.00 31.06 204 SER A CA 1
ATOM 1543 C C . SER A 1 204 ? -9.231 -23.460 7.682 1.00 31.06 204 SER A C 1
ATOM 1545 O O . SER A 1 204 ? -8.675 -22.370 7.561 1.00 31.06 204 SER A O 1
ATOM 1547 N N . VAL A 1 205 ? -10.393 -23.600 8.324 1.00 38.50 205 VAL A N 1
ATOM 1548 C CA . VAL A 1 205 ? -10.585 -22.824 9.550 1.00 38.50 205 VAL A CA 1
ATOM 1549 C C . VAL A 1 205 ? -9.448 -23.307 10.440 1.00 38.50 205 VAL A C 1
ATOM 1551 O O . VAL A 1 205 ? -9.576 -24.303 11.151 1.00 38.50 205 VAL A O 1
ATOM 1554 N N . HIS A 1 206 ? -8.265 -22.718 10.276 1.00 38.59 206 HIS A N 1
ATOM 1555 C CA . HIS A 1 206 ? -7.215 -22.887 11.245 1.00 38.59 206 HIS A CA 1
ATOM 1556 C C . HIS A 1 206 ? -7.735 -22.099 12.432 1.00 38.59 206 HIS A C 1
ATOM 1558 O O . HIS A 1 206 ? -7.521 -20.899 12.556 1.00 38.59 206 HIS A O 1
ATOM 1564 N N . TRP A 1 207 ? -8.499 -22.802 13.268 1.00 42.00 207 TRP A N 1
ATOM 1565 C CA . TRP A 1 207 ? -8.626 -22.501 14.673 1.00 42.00 207 TRP A CA 1
ATOM 1566 C C . TRP A 1 207 ? -7.196 -22.488 15.207 1.00 42.00 207 TRP A C 1
ATOM 1568 O O . TRP A 1 207 ? -6.695 -23.497 15.689 1.00 42.00 207 TRP A O 1
ATOM 1578 N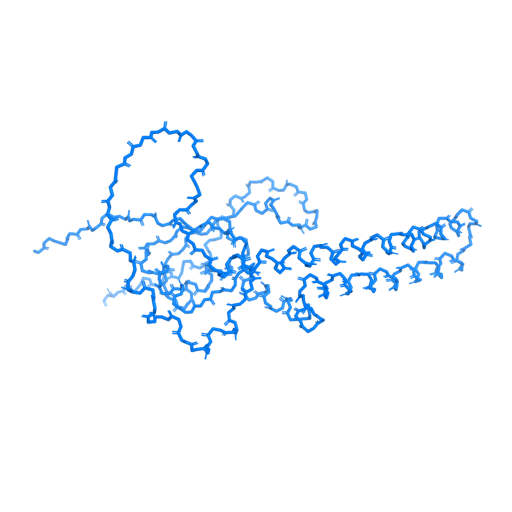 N . PHE A 1 208 ? -6.491 -21.378 15.025 1.00 38.97 208 PHE A N 1
ATOM 1579 C CA . PHE A 1 208 ? -5.400 -21.023 15.898 1.00 38.97 208 PHE A CA 1
ATOM 1580 C C . PHE A 1 208 ? -6.097 -20.397 17.098 1.00 38.97 208 PHE A C 1
ATOM 1582 O O . PHE A 1 208 ? -6.465 -19.223 17.036 1.00 38.97 208 PHE A O 1
ATOM 1589 N N . PRO A 1 209 ? -6.337 -21.139 18.196 1.00 41.66 209 PRO A N 1
ATOM 1590 C CA . PRO A 1 209 ? -6.353 -20.462 19.470 1.00 41.66 209 PRO A CA 1
ATOM 1591 C C . PRO A 1 209 ? -4.963 -19.832 19.580 1.00 41.66 209 PRO A C 1
ATOM 1593 O O . PRO A 1 209 ? -3.989 -20.526 19.860 1.00 41.66 209 PRO A O 1
ATOM 1596 N N . TYR A 1 210 ? -4.840 -18.542 19.265 1.00 43.72 210 TYR A N 1
ATOM 1597 C CA . TYR A 1 210 ? -3.716 -17.753 19.745 1.00 43.72 210 TYR A CA 1
ATOM 1598 C C . TYR A 1 210 ? -3.846 -17.778 21.263 1.00 43.72 210 TYR A C 1
ATOM 1600 O O . TYR A 1 210 ? -4.627 -17.020 21.820 1.00 43.72 210 TYR A O 1
ATOM 1608 N N . ASP A 1 211 ? -3.198 -18.767 21.873 1.00 38.75 211 ASP A N 1
ATOM 1609 C CA . ASP A 1 211 ? -3.192 -19.092 23.289 1.00 38.75 211 ASP A CA 1
ATOM 1610 C C . ASP A 1 211 ? -4.525 -18.838 24.004 1.00 38.75 211 ASP A C 1
ATOM 1612 O O . ASP A 1 211 ? -4.757 -17.791 24.610 1.00 38.75 211 ASP A O 1
ATOM 1616 N N . ARG A 1 212 ? -5.358 -19.884 24.087 1.00 42.62 212 ARG A N 1
ATOM 1617 C CA . ARG A 1 212 ? -6.104 -20.064 25.334 1.00 42.62 212 ARG A CA 1
ATOM 1618 C C . ARG A 1 212 ? -5.054 -20.265 26.424 1.00 42.62 212 ARG A C 1
ATOM 1620 O O . ARG A 1 212 ? -4.661 -21.398 26.693 1.00 42.62 212 ARG A O 1
ATOM 1627 N N . VAL A 1 213 ? -4.600 -19.180 27.050 1.00 41.88 213 VAL A N 1
ATOM 1628 C CA . VAL A 1 213 ? -3.920 -19.232 28.345 1.00 41.88 213 VAL A CA 1
ATOM 1629 C C . VAL A 1 213 ? -4.982 -19.623 29.369 1.00 41.88 213 VAL A C 1
ATOM 1631 O O . VAL A 1 213 ? -5.462 -18.827 30.167 1.00 41.88 213 VAL A O 1
ATOM 1634 N N . GLY A 1 214 ? -5.393 -20.887 29.307 1.00 37.53 214 GLY A N 1
ATOM 1635 C CA . GLY A 1 214 ? -6.080 -21.563 30.383 1.00 37.53 214 GLY A CA 1
ATOM 1636 C C . GLY A 1 214 ? -5.067 -21.828 31.483 1.00 37.53 214 GLY A C 1
ATOM 1637 O O . GLY A 1 214 ? -4.614 -22.954 31.639 1.00 37.53 214 GLY A O 1
ATOM 1638 N N . VAL A 1 215 ? -4.725 -20.800 32.259 1.00 36.19 215 VAL A N 1
ATOM 1639 C CA . VAL A 1 215 ? -4.339 -21.027 33.653 1.00 36.19 215 VAL A CA 1
ATOM 1640 C C . VAL A 1 215 ? -5.638 -20.998 34.444 1.00 36.19 215 VAL A C 1
ATOM 1642 O O . VAL A 1 215 ? -6.029 -19.999 35.042 1.00 36.19 215 VAL A O 1
ATOM 1645 N N . VAL A 1 216 ? -6.353 -22.119 34.385 1.00 38.94 216 VAL A N 1
ATOM 1646 C CA . VAL A 1 216 ? -7.305 -22.468 35.434 1.00 38.94 216 VAL A CA 1
ATOM 1647 C C . VAL A 1 216 ? -6.452 -22.681 36.680 1.00 38.94 216 VAL A C 1
ATOM 1649 O O . VAL A 1 216 ? -5.756 -23.687 36.796 1.00 38.94 216 VAL A O 1
ATOM 1652 N N . ASN A 1 217 ? -6.466 -21.707 37.588 1.00 34.59 217 ASN A N 1
ATOM 1653 C CA . ASN A 1 217 ? -6.047 -21.924 38.965 1.00 34.59 217 ASN A CA 1
ATOM 1654 C C . ASN A 1 217 ? -6.988 -22.977 39.562 1.00 34.59 217 ASN A C 1
ATOM 1656 O O . ASN A 1 217 ? -8.058 -22.652 40.074 1.00 34.59 217 ASN A O 1
ATOM 1660 N N . ALA A 1 218 ? -6.601 -24.247 39.461 1.00 35.34 218 ALA A N 1
ATOM 1661 C CA . ALA A 1 218 ? -7.108 -25.286 40.333 1.00 35.34 218 ALA A CA 1
ATOM 1662 C C . ALA A 1 218 ? -6.499 -25.033 41.716 1.00 35.34 218 ALA A C 1
ATOM 1664 O O . ALA A 1 218 ? -5.389 -25.462 42.017 1.00 35.34 218 ALA A O 1
ATOM 1665 N N . VAL A 1 219 ? -7.215 -24.259 42.528 1.00 38.34 219 VAL A N 1
ATOM 1666 C CA . VAL A 1 219 ? -6.992 -24.211 43.970 1.00 38.34 219 VAL A CA 1
ATOM 1667 C C . VAL A 1 219 ? -7.472 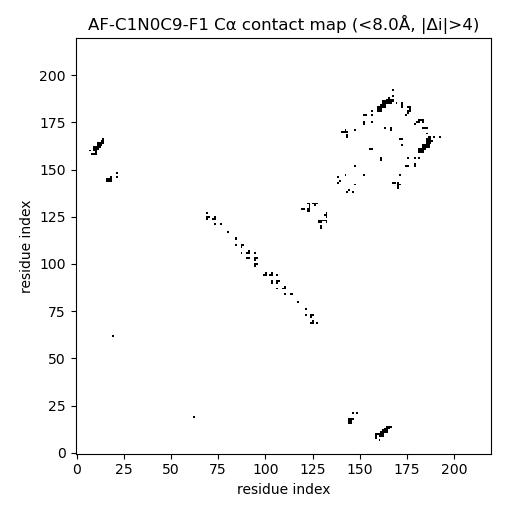-25.557 44.511 1.00 38.34 219 VAL A C 1
ATOM 1669 O O . VAL A 1 219 ? -8.660 -25.867 44.420 1.00 38.34 219 VAL A O 1
ATOM 1672 N N . SER A 1 220 ? -6.528 -26.374 44.976 1.00 45.38 220 SER A N 1
ATOM 1673 C CA . SER A 1 220 ? -6.772 -27.460 45.935 1.00 45.38 220 SER A CA 1
ATOM 1674 C C . SER A 1 220 ? -6.404 -26.957 47.322 1.00 45.38 220 SER A C 1
ATOM 1676 O O . SER A 1 220 ? -5.424 -26.181 47.396 1.00 45.38 220 SER A O 1
#